Protein AF-A0A930T290-F1 (afdb_monomer)

Nearest PDB structures (foldseek):
  1t7d-assembly1_B  TM=7.859E-01  e=2.573E-10  Escherichia coli
  1t7d-assembly2_A  TM=7.517E-01  e=3.336E-10  Escherichia coli
  1b12-assembly4_D  TM=7.659E-01  e=6.222E-10  Escherichia coli BL21(DE3)
  1kn9-assembly2_B  TM=7.225E-01  e=2.956E-09  Escherichia coli K-12
  1kn9-assembly4_D  TM=7.031E-01  e=3.833E-09  Escherichia coli K-12

Mean predicted aligned error: 10.21 Å

Sequence (344 aa):
MNANESNQLEGKEPWLAVNLSLIFPGIGHFYAGYPFRGLFFITLTIVFLCSIFLWFIDSHSSLIKLISFVVAVIISIIVSSIDAYKLTVKNNTLEFEKLRKEEKDSWLAIFLARINLGFGFIYSGKISIGLTLLVITFIPHAGLSLFFLSPLIVYYLYTVTNNTRKKIYSAIILICISSIVSPLLIIMFSFSLKTFVAEFRYIPASSMEPTLQINDRLVVNKLIYHLDNPQRGDIIVFEATDNLKKEGYKDDFIKRIIGLPNEKVEVENNQVYINDQPLEENYITEKNDYNFGAVTVPSDSYFVLGDNRNNSYDSRYWGFVPKQNIIGKATKIYYPFERSGKIK

Foldseek 3Di:
DDPVVLVVQELQDLLLLLLLLLLPQLRLCVSNVNNVNSVVLRVVLVVLVVVVVVVLLDPVDDPVVVVVSVVVNVVSSVVSSVVSSVSSVVSYDPVSVVVCVVFQHLSVLLVLCVVFVLRSCVSLVNNVVSVVSRVQCPPPPSVLVVLLCSLVSSVVSNVSRDDPDDDPVVSSVVSNVSSVVVVVVVVVVVVCCCQAAKDKDADCDCLQPPLDDHGWIFIFGQCVCVPDPDDAQFWFKFAQDPLSVVVVDGDIDIFGFHADAFWKWWADPLFIDTNNHTDDQPLAPDGAPDTADIDTHHRQWTFTGHSPRNPHDGCSPRNTHGNVRTRGTGFWGPPPPVRTDGRD

Secondary structure (DSSP, 8-state):
--HHHHTTTSS--HHHHHHHHTTSTTHHHHHHT-HHHHHHHHHHHHHHHHHHHHHHH-TT--HHHHHHHHHHHHHHHHHHHHHHHHHHHHHS-HHHHHHHHHS--HHHHHHHHHH-HHHHHHHHT-HHHHHHHHHHTTSTTHHHHHHHTHHHHHHHHHHHS---S---HHHHHHHHHHHHHHHHHHHHHHHHHHHHTEEEEE---GGGTTTS-TT-EEEEESTHHHHS---TT-EEEEPPPHHHHHTT--S-EEEEEEE-TT-EEEEETTEEEETTEEPP-TT-SS---S-EEEEEPPTTEEEEE-SSGGG--SHHHH--EEGGGEEEEEEEEEESGGG-EE--

Solvent-accessible surface area (backbone atoms only — not comparable to full-atom values): 18251 Å² total; per-residue (Å²): 135,59,82,73,59,60,68,70,45,43,76,54,64,31,42,48,17,26,52,39,6,72,72,42,35,18,50,6,19,46,74,46,69,37,53,71,64,10,50,51,39,38,51,54,50,50,52,54,52,52,51,52,54,60,44,70,71,43,91,85,68,52,72,67,57,55,51,52,49,54,51,49,53,53,50,48,35,50,52,39,20,54,50,16,25,54,51,19,54,68,48,33,49,73,67,55,57,50,60,52,68,77,47,71,50,33,41,50,28,42,47,37,26,72,79,39,63,12,49,16,32,38,70,68,65,42,46,70,64,9,53,52,42,46,57,46,57,72,39,85,76,44,46,64,60,52,44,74,46,43,41,61,49,45,54,46,42,45,69,67,26,78,63,95,64,82,86,60,60,70,59,54,51,50,51,33,50,46,51,52,50,52,58,51,51,50,51,53,49,54,49,47,41,52,75,52,40,46,42,82,45,75,34,88,55,57,27,34,23,78,81,41,47,62,68,34,27,33,39,26,35,34,45,59,63,78,78,42,78,90,51,78,65,41,37,31,33,26,48,50,43,74,57,38,41,73,75,69,45,79,62,72,45,75,35,28,30,69,35,54,51,67,33,38,37,31,28,51,96,38,40,46,26,49,72,89,38,78,60,87,65,93,63,45,89,63,70,38,89,55,75,42,78,78,42,72,29,50,83,59,22,29,30,34,38,30,39,21,56,85,64,41,96,34,28,92,80,63,45,65,45,47,56,87,39,51,58,26,37,55,46,29,32,67,32,55,70,93,68,42,41,74,62,127

Radius of gyration: 29.53 Å; Cα contacts (8 Å, |Δi|>4): 561; chains: 1; bounding box: 68×39×83 Å

Structure (mmCIF, N/CA/C/O backbone):
data_AF-A0A930T290-F1
#
_entry.id   AF-A0A930T290-F1
#
loop_
_atom_site.group_PDB
_atom_site.id
_atom_site.type_symbol
_atom_site.label_atom_id
_atom_site.label_alt_id
_atom_site.label_comp_id
_atom_site.label_asym_id
_atom_site.label_entity_id
_atom_site.label_seq_id
_atom_site.pdbx_PDB_ins_code
_atom_site.Cartn_x
_atom_site.Cartn_y
_atom_site.Cartn_z
_atom_site.occupancy
_atom_site.B_iso_or_equiv
_atom_site.auth_seq_id
_atom_site.auth_comp_id
_atom_site.auth_asym_id
_atom_site.auth_atom_id
_atom_site.pdbx_PDB_model_num
ATOM 1 N N . MET A 1 1 ? -38.165 -18.184 24.946 1.00 47.31 1 MET A N 1
ATOM 2 C CA . MET A 1 1 ? -37.127 -17.593 25.813 1.00 47.31 1 MET A CA 1
ATOM 3 C C . MET A 1 1 ? -37.489 -17.939 27.241 1.00 47.31 1 MET A C 1
ATOM 5 O O . MET A 1 1 ? -38.547 -17.526 27.699 1.00 47.31 1 MET A O 1
ATOM 9 N N . ASN A 1 2 ? -36.688 -18.786 27.885 1.00 40.53 2 ASN A N 1
ATOM 10 C CA . ASN A 1 2 ? -36.908 -19.193 29.275 1.00 40.53 2 ASN A CA 1
ATOM 11 C C . ASN A 1 2 ? -36.526 -18.034 30.210 1.00 40.53 2 ASN A C 1
ATOM 13 O O . ASN A 1 2 ? -35.551 -17.338 29.942 1.00 40.53 2 ASN A O 1
ATOM 17 N N . ALA A 1 3 ? -37.232 -17.856 31.331 1.00 45.03 3 ALA A N 1
ATOM 18 C CA . ALA A 1 3 ? -36.986 -16.788 32.316 1.00 45.03 3 ALA A CA 1
ATOM 19 C C . ALA A 1 3 ? -35.549 -16.759 32.904 1.00 45.03 3 ALA A C 1
ATOM 21 O O . ALA A 1 3 ? -35.142 -15.772 33.509 1.00 45.03 3 ALA A O 1
ATOM 22 N N . ASN A 1 4 ? -34.753 -17.814 32.691 1.00 45.38 4 ASN A N 1
ATOM 23 C CA . ASN A 1 4 ? -33.331 -17.859 33.047 1.00 45.38 4 ASN A CA 1
ATOM 24 C C . ASN A 1 4 ? -32.400 -17.166 32.030 1.00 45.38 4 ASN A C 1
ATOM 26 O O . ASN A 1 4 ? -31.298 -16.774 32.404 1.00 45.38 4 ASN A O 1
ATOM 30 N N . GLU A 1 5 ? -32.808 -16.994 30.767 1.00 47.56 5 GLU A N 1
ATOM 31 C CA . GLU A 1 5 ? -32.006 -16.289 29.751 1.00 47.56 5 GLU A CA 1
ATOM 32 C C . GLU A 1 5 ? -32.132 -14.763 29.871 1.00 47.56 5 GLU A C 1
ATOM 34 O O . GLU A 1 5 ? -31.164 -14.051 29.606 1.00 47.56 5 GLU A O 1
ATOM 39 N N . SER A 1 6 ? -33.285 -14.246 30.320 1.00 50.09 6 SER A N 1
ATOM 40 C CA . SER A 1 6 ? -33.493 -12.801 30.508 1.00 50.09 6 SER A CA 1
ATOM 41 C C . SER A 1 6 ? -32.594 -12.228 31.608 1.00 50.09 6 SER A C 1
ATOM 43 O O . SER A 1 6 ? -31.961 -11.199 31.394 1.00 50.09 6 SER A O 1
ATOM 45 N N . ASN A 1 7 ? -32.411 -12.953 32.718 1.00 53.09 7 ASN A N 1
ATOM 46 C CA . ASN A 1 7 ? -31.528 -12.534 33.817 1.00 53.09 7 ASN A CA 1
ATOM 47 C C . ASN A 1 7 ? -30.030 -12.500 33.447 1.00 53.09 7 ASN A C 1
ATOM 49 O O . ASN A 1 7 ? -29.248 -11.849 34.135 1.00 53.09 7 ASN A O 1
ATOM 53 N N . GLN A 1 8 ? -29.591 -13.188 32.383 1.00 59.22 8 GLN A N 1
ATOM 54 C CA . GLN A 1 8 ? -28.182 -13.175 31.946 1.00 59.22 8 GLN A CA 1
ATOM 55 C C . GLN A 1 8 ? -27.827 -11.989 31.034 1.00 59.22 8 GLN A C 1
ATOM 57 O O . GLN A 1 8 ? -26.645 -11.735 30.770 1.00 59.22 8 GLN A O 1
ATOM 62 N N . LEU A 1 9 ? -28.830 -11.280 30.511 1.00 65.06 9 LEU A N 1
ATOM 63 C CA . LEU A 1 9 ? -28.642 -10.169 29.576 1.00 65.06 9 LEU A CA 1
ATOM 64 C C . LEU A 1 9 ? -28.668 -8.792 30.252 1.00 65.06 9 LEU A C 1
ATOM 66 O O . LEU A 1 9 ? -28.204 -7.831 29.639 1.00 65.06 9 LEU A O 1
ATOM 70 N N . GLU A 1 10 ? -29.149 -8.712 31.491 1.00 74.06 10 GLU A N 1
ATOM 71 C CA . GLU A 1 10 ? -29.241 -7.479 32.274 1.00 74.06 10 GLU A CA 1
ATOM 72 C C . GLU A 1 10 ? -27.900 -7.083 32.920 1.00 74.06 10 GLU A C 1
ATOM 74 O O . GLU A 1 10 ? -27.057 -7.922 33.251 1.00 74.06 10 GLU A O 1
ATOM 79 N N . GLY A 1 11 ? -27.698 -5.776 33.116 1.00 82.62 11 GLY A N 1
ATOM 80 C CA . GLY A 1 11 ? -26.554 -5.227 33.850 1.00 82.62 11 GLY A CA 1
ATOM 81 C C . GLY A 1 11 ? -25.230 -5.272 33.085 1.00 82.62 11 GLY A C 1
ATOM 82 O O . GLY A 1 11 ? -24.158 -5.376 33.687 1.00 82.62 11 GLY A O 1
ATOM 83 N N . LYS A 1 12 ? -25.289 -5.228 31.751 1.00 88.06 12 LYS A N 1
ATOM 84 C CA . LYS A 1 12 ? -24.109 -5.213 30.883 1.00 88.06 12 LYS A CA 1
ATOM 85 C C . LYS A 1 12 ? -23.670 -3.784 30.603 1.00 88.06 12 LYS A C 1
ATOM 87 O O . LYS A 1 12 ? -24.465 -2.945 30.199 1.00 88.06 12 LYS A O 1
ATOM 92 N N . GLU A 1 13 ? -22.375 -3.523 30.747 1.00 90.12 13 GLU A N 1
ATOM 93 C CA . GLU A 1 13 ? -21.794 -2.198 30.503 1.00 90.12 13 GLU A CA 1
ATOM 94 C C . GLU A 1 13 ? -21.835 -1.813 29.004 1.00 90.12 13 GLU A C 1
ATOM 96 O O . GLU A 1 13 ? -21.171 -2.468 28.191 1.00 90.12 13 GLU A O 1
ATOM 101 N N . PRO A 1 14 ? -22.561 -0.753 28.595 1.00 92.88 14 PRO A N 1
ATOM 102 C CA . PRO A 1 14 ? -22.699 -0.382 27.182 1.00 92.88 14 PRO A CA 1
ATOM 103 C C . PRO A 1 14 ? -21.389 0.055 26.518 1.00 92.88 14 PRO A C 1
ATOM 105 O O . PRO A 1 14 ? -21.121 -0.286 25.366 1.00 92.88 14 PRO A O 1
ATOM 108 N N . TRP A 1 15 ? -20.532 0.779 27.241 1.00 92.44 15 TRP A N 1
ATOM 109 C CA . TRP A 1 15 ? -19.233 1.208 26.717 1.00 92.44 15 TRP A CA 1
ATOM 110 C C . TRP A 1 15 ? -18.233 0.055 26.593 1.00 92.44 15 TRP A C 1
ATOM 112 O O . TRP A 1 15 ? -17.311 0.130 25.779 1.00 92.44 15 TRP A O 1
ATOM 122 N N . LEU A 1 16 ? -18.430 -1.051 27.318 1.00 90.94 16 LEU A N 1
ATOM 123 C CA . LEU A 1 16 ? -17.673 -2.274 27.064 1.00 90.94 16 LEU A CA 1
ATOM 124 C C . LEU A 1 16 ? -18.065 -2.879 25.706 1.00 90.94 16 LEU A C 1
ATOM 126 O O . LEU A 1 16 ? -17.185 -3.240 24.927 1.00 90.94 16 LEU A O 1
ATOM 130 N N . ALA A 1 17 ? -19.358 -2.900 25.365 1.00 92.19 17 ALA A N 1
ATOM 131 C CA . ALA A 1 17 ? -19.821 -3.349 24.048 1.00 92.19 17 ALA A CA 1
ATOM 132 C C . ALA A 1 17 ? -19.209 -2.514 22.904 1.00 92.19 17 ALA A C 1
ATOM 134 O O . ALA A 1 17 ? -18.797 -3.060 21.877 1.00 92.19 17 ALA A O 1
ATOM 135 N N . VAL A 1 18 ? -19.084 -1.196 23.101 1.00 93.56 18 VAL A N 1
ATOM 136 C CA . VAL A 1 18 ? -18.386 -0.292 22.169 1.00 93.56 18 VAL A CA 1
ATOM 137 C C . VAL A 1 18 ? -16.914 -0.676 22.037 1.00 93.56 18 VAL A C 1
ATOM 139 O O . VAL A 1 18 ? -16.436 -0.901 20.929 1.00 93.56 18 VAL A O 1
ATOM 142 N N . ASN A 1 19 ? -16.194 -0.808 23.155 1.00 90.25 19 ASN A N 1
ATOM 143 C CA . ASN A 1 19 ? -14.773 -1.159 23.132 1.00 90.25 19 ASN A CA 1
ATOM 144 C C . ASN A 1 19 ? -14.506 -2.504 22.446 1.00 90.25 19 ASN A C 1
ATOM 146 O O . ASN A 1 19 ? -13.536 -2.619 21.697 1.00 90.25 19 ASN A O 1
ATOM 150 N N . LEU A 1 20 ? -15.372 -3.495 22.656 1.00 89.81 20 LEU A N 1
ATOM 151 C CA . LEU A 1 20 ? -15.298 -4.782 21.969 1.00 89.81 20 LEU A CA 1
ATOM 152 C C . LEU A 1 20 ? -15.568 -4.644 20.462 1.00 89.81 20 LEU A C 1
ATOM 154 O O . LEU A 1 20 ? -14.857 -5.241 19.661 1.00 89.81 20 LEU A O 1
ATOM 158 N N . SER A 1 21 ? -16.528 -3.807 20.058 1.00 91.44 21 SER A N 1
ATOM 159 C CA . SER A 1 21 ? -16.815 -3.536 18.636 1.00 91.44 21 SER A CA 1
ATOM 160 C C . SER A 1 21 ? -15.677 -2.812 17.912 1.00 91.44 21 SER A C 1
ATOM 162 O O . SER A 1 21 ? -15.510 -2.980 16.709 1.00 91.44 21 SER A O 1
ATOM 164 N N . LEU A 1 22 ? -14.864 -2.041 18.639 1.00 87.81 22 LEU A N 1
ATOM 165 C CA . LEU A 1 22 ? -13.644 -1.433 18.106 1.00 87.81 22 LEU A CA 1
ATOM 166 C C . LEU A 1 22 ? -12.493 -2.438 17.916 1.00 87.81 22 LEU A C 1
ATOM 168 O O . LEU A 1 22 ? -11.508 -2.095 17.271 1.00 87.81 22 LEU A O 1
ATOM 172 N N . ILE A 1 23 ? -12.547 -3.631 18.525 1.00 85.44 23 ILE A N 1
ATOM 173 C CA . ILE A 1 23 ? -11.586 -4.711 18.225 1.00 85.44 23 ILE A CA 1
ATOM 174 C C . ILE A 1 23 ? -11.920 -5.289 16.853 1.00 85.44 23 ILE A C 1
ATOM 176 O O . ILE A 1 23 ? -11.059 -5.396 15.985 1.00 85.44 23 ILE A O 1
ATOM 180 N N . PHE A 1 24 ? -13.191 -5.640 16.667 1.00 86.06 24 PHE A N 1
ATOM 181 C CA . PHE A 1 24 ? -13.738 -6.054 15.387 1.00 86.06 24 PHE A CA 1
ATOM 182 C C . PHE A 1 24 ? -15.254 -5.794 15.381 1.00 86.06 24 PHE A C 1
ATOM 184 O O . PHE A 1 24 ? -15.929 -6.165 16.356 1.00 86.06 24 PHE A O 1
ATOM 191 N N . PRO A 1 25 ? -15.815 -5.183 14.319 1.00 91.75 25 PRO A N 1
ATOM 192 C CA . PRO A 1 25 ? -17.252 -4.947 14.218 1.00 91.75 25 PRO A CA 1
ATOM 193 C C . PRO A 1 25 ? -18.059 -6.227 14.445 1.00 91.75 25 PRO A C 1
ATOM 195 O O . PRO A 1 25 ? -17.768 -7.269 13.864 1.00 91.75 25 PRO A O 1
ATOM 198 N N . GLY A 1 26 ? -19.074 -6.149 15.306 1.00 91.62 26 GLY A N 1
ATOM 199 C CA . GLY A 1 26 ? -19.931 -7.276 15.675 1.00 91.62 26 GLY A CA 1
ATOM 200 C C . GLY A 1 26 ? -19.593 -7.979 16.997 1.00 91.62 26 GLY A C 1
ATOM 201 O O . GLY A 1 26 ? -20.497 -8.563 17.594 1.00 91.62 26 GLY A O 1
ATOM 202 N N . ILE A 1 27 ? -18.366 -7.889 17.536 1.00 92.75 27 ILE A N 1
ATOM 203 C CA . ILE A 1 27 ? -18.029 -8.535 18.830 1.00 92.75 27 ILE A CA 1
ATOM 204 C C . ILE A 1 27 ? -18.862 -7.944 19.980 1.00 92.75 27 ILE A C 1
ATOM 206 O O . ILE A 1 27 ? -19.359 -8.680 20.836 1.00 92.75 27 ILE A O 1
ATOM 210 N N . GLY A 1 28 ? -19.076 -6.624 19.992 1.00 92.75 28 GLY A N 1
ATOM 211 C CA . GLY A 1 28 ? -19.918 -5.979 21.002 1.00 92.75 28 GLY A CA 1
ATOM 212 C C . GLY A 1 28 ? -21.361 -6.482 21.007 1.00 92.75 28 GLY A C 1
ATOM 213 O O . GLY A 1 28 ? -21.980 -6.541 22.066 1.00 92.75 28 GLY A O 1
ATOM 214 N N . HIS A 1 29 ? -21.887 -6.913 19.858 1.00 95.62 29 HIS A N 1
ATOM 215 C CA . HIS A 1 29 ? -23.224 -7.498 19.757 1.00 95.62 29 HIS A CA 1
ATOM 216 C C . HIS A 1 29 ? -23.304 -8.886 20.378 1.00 95.62 29 HIS A C 1
ATOM 218 O O . HIS A 1 29 ? -24.295 -9.182 21.040 1.00 95.62 29 HIS A O 1
ATOM 224 N N . PHE A 1 30 ? -22.270 -9.719 20.226 1.00 92.75 30 PHE A N 1
ATOM 225 C CA . PHE A 1 30 ? -22.192 -10.993 20.950 1.00 92.75 30 PHE A CA 1
ATOM 226 C C . PHE A 1 30 ? -22.212 -10.757 22.457 1.00 92.75 30 PHE A C 1
ATOM 228 O O . PHE A 1 30 ? -22.997 -11.383 23.167 1.00 92.75 30 PHE A O 1
ATOM 235 N N . TYR A 1 31 ? -21.424 -9.789 22.932 1.00 91.50 31 TYR A N 1
ATOM 236 C CA . TYR A 1 31 ? -21.461 -9.378 24.331 1.00 91.50 31 TYR A CA 1
ATOM 237 C C . TYR A 1 31 ? -22.856 -8.888 24.746 1.00 91.50 31 TYR A C 1
ATOM 239 O O . TYR A 1 31 ? -23.362 -9.321 25.778 1.00 91.50 31 TYR A O 1
ATOM 247 N N . ALA A 1 32 ? -23.525 -8.077 23.925 1.00 91.75 32 ALA A N 1
ATOM 248 C CA . ALA A 1 32 ? -24.882 -7.590 24.181 1.00 91.75 32 ALA A CA 1
ATOM 249 C C . ALA A 1 32 ? -25.969 -8.688 24.122 1.00 91.75 32 ALA A C 1
ATOM 251 O O . ALA A 1 32 ? -27.098 -8.438 24.533 1.00 91.75 32 ALA A O 1
ATOM 252 N N . GLY A 1 33 ? -25.651 -9.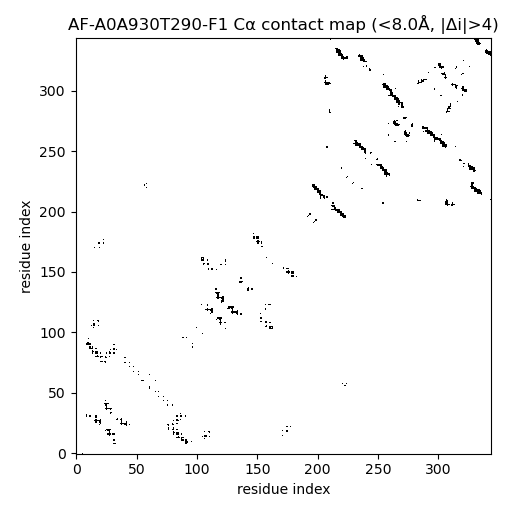901 23.650 1.00 91.75 33 GLY A N 1
ATOM 253 C CA . GLY A 1 33 ? -26.607 -11.006 23.500 1.00 91.75 33 GLY A CA 1
ATOM 254 C C . GLY A 1 33 ? -27.356 -11.036 22.164 1.00 91.75 33 GLY A C 1
ATOM 255 O O . GLY A 1 33 ? -28.403 -11.666 22.064 1.00 91.75 33 GLY A O 1
ATOM 256 N N . TYR A 1 34 ? -26.832 -10.374 21.131 1.00 94.62 34 TYR A N 1
ATOM 257 C CA . TYR A 1 34 ? -27.423 -10.286 19.792 1.00 94.62 34 TYR A CA 1
ATOM 258 C C . TYR A 1 34 ? -26.511 -10.931 18.724 1.00 94.62 34 TYR A C 1
ATOM 260 O O . TYR A 1 34 ? -25.953 -10.226 17.877 1.00 94.62 34 TYR A O 1
ATOM 268 N N . PRO A 1 35 ? -26.354 -12.270 18.711 1.00 93.62 35 PRO A N 1
ATOM 269 C CA . PRO A 1 35 ? -25.381 -12.958 17.855 1.00 93.62 35 PRO A CA 1
ATOM 270 C C . PRO A 1 35 ? -25.637 -12.764 16.354 1.00 93.62 35 PRO A C 1
ATOM 272 O O . PRO A 1 35 ? -24.692 -12.558 15.602 1.00 93.62 35 PRO A O 1
ATOM 275 N N . PHE A 1 36 ? -26.898 -12.742 15.904 1.00 95.00 36 PHE A N 1
ATOM 276 C CA . PHE A 1 36 ? -27.223 -12.521 14.486 1.00 95.00 36 PHE A CA 1
ATOM 277 C C . PHE A 1 36 ? -26.831 -11.121 13.995 1.00 95.00 36 PHE A C 1
ATOM 279 O O . PHE A 1 36 ? -26.329 -10.973 12.883 1.00 95.00 36 PHE A O 1
ATOM 286 N N . ARG A 1 37 ? -27.005 -10.092 14.836 1.00 94.38 37 ARG A N 1
ATOM 287 C CA . ARG A 1 37 ? -26.522 -8.733 14.537 1.00 94.38 37 ARG A CA 1
ATOM 288 C C . ARG A 1 37 ? -24.995 -8.695 14.508 1.00 94.38 37 ARG A C 1
ATOM 290 O O . ARG A 1 37 ? -24.427 -8.071 13.619 1.00 94.38 37 ARG A O 1
ATOM 297 N N . GLY A 1 38 ? -24.344 -9.409 15.428 1.00 93.75 38 GLY A N 1
ATOM 298 C CA . GLY A 1 38 ? -22.889 -9.557 15.440 1.00 93.75 38 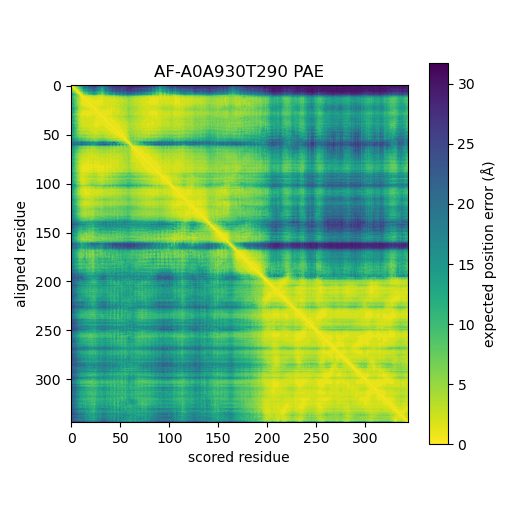GLY A CA 1
ATOM 299 C C . GLY A 1 38 ? -22.353 -10.202 14.164 1.00 93.75 38 GLY A C 1
ATOM 300 O O . GLY A 1 38 ? -21.490 -9.630 13.505 1.00 93.75 38 GLY A O 1
ATOM 301 N N . LEU A 1 39 ? -22.914 -11.346 13.765 1.00 94.50 39 LEU A N 1
ATOM 302 C CA . LEU A 1 39 ? -22.553 -12.053 12.531 1.00 94.50 39 LEU A CA 1
ATOM 303 C C . LEU A 1 39 ? -22.741 -11.189 11.283 1.00 94.50 39 LEU A C 1
ATOM 305 O O . LEU A 1 39 ? -21.898 -11.232 10.389 1.00 94.50 39 LEU A O 1
ATOM 309 N N . PHE A 1 40 ? -23.805 -10.382 11.230 1.00 95.69 40 PHE A N 1
ATOM 310 C CA . PHE A 1 40 ? -24.027 -9.442 10.134 1.00 95.69 40 PHE A CA 1
ATOM 311 C C . PHE A 1 40 ? -22.859 -8.453 9.987 1.00 95.69 40 PHE A C 1
ATOM 313 O O . PHE A 1 40 ? -22.283 -8.352 8.905 1.00 95.69 40 PHE A O 1
ATOM 320 N N . PHE A 1 41 ? -22.456 -7.775 11.068 1.00 93.88 41 PHE A N 1
ATOM 321 C CA . PHE A 1 41 ? -21.341 -6.820 11.024 1.00 93.88 41 PHE A CA 1
ATOM 322 C C . PHE A 1 41 ? -19.987 -7.489 10.763 1.00 93.88 41 PHE A C 1
ATOM 324 O O . PHE A 1 41 ? -19.166 -6.926 10.033 1.00 93.88 41 PHE A O 1
ATOM 331 N N . ILE A 1 42 ? -19.767 -8.697 11.293 1.00 91.06 42 ILE A N 1
ATOM 332 C CA . ILE A 1 42 ? -18.556 -9.477 11.006 1.00 91.06 42 ILE A CA 1
ATOM 333 C C . ILE A 1 42 ? -18.479 -9.799 9.514 1.00 91.06 42 ILE A C 1
ATOM 335 O O . ILE A 1 42 ? -17.477 -9.501 8.868 1.00 91.06 42 ILE A O 1
ATOM 339 N N . THR A 1 43 ? -19.555 -10.358 8.957 1.00 91.06 43 THR A N 1
ATOM 340 C CA . THR A 1 43 ? -19.621 -10.757 7.545 1.00 91.06 43 THR A CA 1
ATOM 341 C C . THR A 1 43 ? -19.444 -9.549 6.636 1.00 91.06 43 THR A C 1
ATOM 343 O O . THR A 1 43 ? -18.628 -9.586 5.719 1.00 91.06 43 THR A O 1
ATOM 346 N N . LEU A 1 44 ? -20.140 -8.447 6.929 1.00 90.50 44 LEU A N 1
ATOM 347 C CA . LEU A 1 44 ? -20.015 -7.196 6.187 1.00 90.50 44 LEU A CA 1
ATOM 348 C C . LEU A 1 44 ? -18.565 -6.691 6.170 1.00 90.50 44 LEU A C 1
ATOM 350 O O . LEU A 1 44 ? -18.050 -6.304 5.122 1.00 90.50 44 LEU A O 1
ATOM 354 N N . THR A 1 45 ? -17.887 -6.736 7.318 1.00 87.00 45 THR A N 1
ATOM 355 C CA . THR A 1 45 ? -16.488 -6.303 7.436 1.00 87.00 45 THR A CA 1
ATOM 356 C C . THR A 1 45 ? -15.546 -7.213 6.649 1.00 87.00 45 THR A C 1
ATOM 358 O O . THR A 1 45 ? -14.686 -6.712 5.930 1.00 87.00 45 THR A O 1
ATOM 361 N N . ILE A 1 46 ? -15.729 -8.536 6.716 1.00 85.62 46 ILE A N 1
ATOM 362 C CA . ILE A 1 46 ? -14.935 -9.498 5.935 1.00 85.62 46 ILE A CA 1
ATOM 363 C C . ILE A 1 46 ? -15.124 -9.263 4.434 1.00 85.62 46 ILE A C 1
ATOM 365 O O . ILE A 1 46 ? -14.139 -9.198 3.707 1.00 85.62 46 ILE A O 1
ATOM 369 N N . VAL A 1 47 ? -16.361 -9.060 3.969 1.00 86.69 47 VAL A N 1
ATOM 370 C CA . VAL A 1 47 ? -16.647 -8.767 2.556 1.00 86.69 47 VAL A CA 1
ATOM 371 C C . VAL A 1 47 ? -15.929 -7.495 2.100 1.00 86.69 47 VAL A C 1
ATOM 373 O O . VAL A 1 47 ? -15.307 -7.504 1.036 1.00 86.69 47 VAL A O 1
ATOM 376 N N . PHE A 1 48 ? -15.936 -6.423 2.901 1.00 82.56 48 PHE A N 1
ATOM 377 C CA . PHE A 1 48 ? -15.171 -5.211 2.589 1.00 82.56 48 PHE A CA 1
ATOM 378 C C . PHE A 1 48 ? -13.662 -5.473 2.520 1.00 82.56 48 PHE A C 1
ATOM 380 O O . PHE A 1 48 ? -13.020 -5.042 1.565 1.00 82.56 48 PHE A O 1
ATOM 387 N N . LEU A 1 49 ? -13.097 -6.202 3.487 1.00 78.75 49 LEU A N 1
ATOM 388 C CA . LEU A 1 49 ? -11.666 -6.524 3.510 1.00 78.75 49 LEU A CA 1
ATOM 389 C C . LEU A 1 49 ? -11.250 -7.392 2.314 1.00 78.75 49 LEU A C 1
ATOM 391 O O . LEU A 1 49 ? -10.259 -7.085 1.653 1.00 78.75 49 LEU A O 1
ATOM 395 N N . CYS A 1 50 ? -12.024 -8.427 1.983 1.00 78.25 50 CYS A N 1
ATOM 396 C CA . CYS A 1 50 ? -11.792 -9.259 0.802 1.00 78.25 50 CYS A CA 1
ATOM 397 C C . CYS A 1 50 ? -11.909 -8.449 -0.494 1.00 78.25 50 CYS A C 1
ATOM 399 O O . CYS A 1 50 ? -11.095 -8.625 -1.395 1.00 78.25 50 CYS A O 1
ATOM 401 N N . SER A 1 51 ? -12.869 -7.524 -0.575 1.00 75.44 51 SER A N 1
ATOM 402 C CA . SER A 1 51 ? -13.022 -6.636 -1.735 1.00 75.44 51 SER A CA 1
ATOM 403 C C . SER A 1 51 ? -11.807 -5.721 -1.913 1.00 75.44 51 SER A C 1
ATOM 405 O O . SER A 1 51 ? -11.340 -5.544 -3.033 1.00 75.44 51 SER A O 1
ATOM 407 N N . ILE A 1 52 ? -11.252 -5.186 -0.817 1.00 72.88 52 ILE A N 1
ATOM 408 C CA . ILE A 1 52 ? -10.008 -4.398 -0.839 1.00 72.88 52 ILE A CA 1
ATOM 409 C C . ILE A 1 52 ? -8.832 -5.260 -1.306 1.00 72.88 52 ILE A C 1
ATOM 411 O O . ILE A 1 52 ? -8.041 -4.810 -2.131 1.00 72.88 52 ILE A O 1
ATOM 415 N N . PHE A 1 53 ? -8.716 -6.490 -0.800 1.00 66.19 53 PHE A N 1
ATOM 416 C CA . PHE A 1 53 ? -7.640 -7.404 -1.182 1.00 66.19 53 PHE A CA 1
ATOM 417 C C . PHE A 1 53 ? -7.693 -7.759 -2.674 1.00 66.19 53 PHE A C 1
ATOM 419 O O . PHE A 1 53 ? -6.695 -7.606 -3.371 1.00 66.19 53 PHE A O 1
ATOM 426 N N . LEU A 1 54 ? -8.866 -8.149 -3.184 1.00 66.69 54 LEU A N 1
ATOM 427 C CA . LEU A 1 54 ? -9.068 -8.422 -4.610 1.00 66.69 54 LEU A CA 1
ATOM 428 C C . LEU A 1 54 ? -8.816 -7.178 -5.472 1.00 66.69 54 LEU A C 1
ATOM 430 O O . LEU A 1 54 ? -8.277 -7.282 -6.567 1.00 66.69 54 LEU A O 1
ATOM 434 N N . TRP A 1 55 ? -9.153 -5.990 -4.971 1.00 65.19 55 TRP A N 1
ATOM 435 C CA . TRP A 1 55 ? -8.901 -4.731 -5.669 1.00 65.19 55 TRP A CA 1
ATOM 436 C C . TRP A 1 55 ? -7.419 -4.346 -5.722 1.00 65.19 55 TRP A C 1
ATOM 438 O O . TRP A 1 55 ? -6.984 -3.748 -6.700 1.00 65.19 55 TRP A O 1
ATOM 448 N N . PHE A 1 56 ? -6.628 -4.707 -4.710 1.00 58.94 56 PHE A N 1
ATOM 449 C CA . PHE A 1 56 ? -5.173 -4.524 -4.740 1.00 58.94 56 PHE A CA 1
ATOM 450 C C . PHE A 1 56 ? -4.491 -5.362 -5.829 1.00 58.94 56 PHE A C 1
ATOM 452 O O . PHE A 1 56 ? -3.417 -4.987 -6.294 1.00 58.94 56 PHE A O 1
ATOM 459 N N . ILE A 1 57 ? -5.112 -6.472 -6.237 1.00 57.56 57 ILE A N 1
ATOM 460 C CA . ILE A 1 57 ? -4.640 -7.309 -7.347 1.00 57.56 57 ILE A CA 1
ATOM 461 C C . ILE A 1 57 ? -4.904 -6.616 -8.700 1.00 57.56 57 ILE A C 1
ATOM 463 O O . ILE A 1 57 ? -4.140 -6.803 -9.644 1.00 57.56 57 ILE A O 1
ATOM 467 N N . ASP A 1 58 ? -5.931 -5.764 -8.797 1.00 56.12 58 ASP A N 1
ATOM 468 C CA . ASP A 1 58 ? -6.236 -5.000 -10.010 1.00 56.12 58 ASP A CA 1
ATOM 469 C C . ASP A 1 58 ? -5.305 -3.776 -10.169 1.00 56.12 58 ASP A C 1
ATOM 471 O O . ASP A 1 58 ? -5.334 -2.805 -9.400 1.00 56.12 58 ASP A O 1
ATOM 475 N N . SER A 1 59 ? -4.489 -3.800 -11.228 1.00 51.53 59 SER A N 1
ATOM 476 C CA . SER A 1 59 ? -3.497 -2.768 -11.570 1.00 51.53 59 SER A CA 1
ATOM 477 C C . SER A 1 59 ? -4.098 -1.408 -11.968 1.00 51.53 59 SER A C 1
ATOM 479 O O . SER A 1 59 ? -3.369 -0.423 -12.114 1.00 51.53 59 SER A O 1
ATOM 481 N N . HIS A 1 60 ? -5.421 -1.311 -12.138 1.00 54.97 60 HIS A N 1
ATOM 482 C CA . HIS A 1 60 ? -6.126 -0.076 -12.508 1.00 54.97 60 HIS A CA 1
ATOM 483 C C . HIS A 1 60 ? -6.656 0.746 -11.319 1.00 54.97 60 HIS A C 1
ATOM 485 O O . HIS A 1 60 ? -7.411 1.713 -11.491 1.00 54.97 60 HIS A O 1
ATOM 491 N N . SER A 1 61 ? -6.251 0.395 -10.105 1.00 58.38 61 SER A N 1
ATOM 492 C CA . SER A 1 61 ? -6.683 0.999 -8.849 1.00 58.38 61 SER A CA 1
ATOM 493 C C . SER A 1 61 ? -6.247 2.473 -8.674 1.00 58.38 61 SER A C 1
ATOM 495 O O . SER A 1 61 ? -5.075 2.836 -8.723 1.00 58.38 61 SER A O 1
ATOM 497 N N . SER A 1 62 ? -7.212 3.376 -8.440 1.00 59.16 62 SER A N 1
ATOM 498 C CA . SER A 1 62 ? -6.968 4.798 -8.130 1.00 59.16 62 SER A CA 1
ATOM 499 C C . SER A 1 62 ? -6.965 5.068 -6.619 1.00 59.16 62 SER A C 1
ATOM 501 O O . SER A 1 62 ? -7.875 4.607 -5.930 1.00 59.16 62 SER A O 1
ATOM 503 N N . LEU A 1 63 ? -6.061 5.926 -6.130 1.00 58.72 63 LEU A N 1
ATOM 504 C CA . LEU A 1 63 ? -5.981 6.380 -4.726 1.00 58.72 63 LEU A CA 1
ATOM 505 C C . LEU A 1 63 ? -7.331 6.822 -4.121 1.00 58.72 63 LEU A C 1
ATOM 507 O O . LEU A 1 63 ? -7.610 6.522 -2.965 1.00 58.72 63 LEU A O 1
ATOM 511 N N . ILE A 1 64 ? -8.193 7.481 -4.905 1.00 64.38 64 ILE A N 1
ATOM 512 C CA . ILE A 1 64 ? -9.521 7.945 -4.460 1.00 64.38 64 ILE A CA 1
ATOM 513 C C . ILE A 1 64 ? -10.385 6.776 -3.963 1.00 64.38 64 ILE A C 1
ATOM 515 O O . ILE A 1 64 ? -10.997 6.873 -2.906 1.00 64.38 64 ILE A O 1
ATOM 519 N N . LYS A 1 65 ? -10.383 5.643 -4.677 1.00 66.38 65 LYS A N 1
ATOM 520 C CA . LYS A 1 65 ? -11.157 4.451 -4.300 1.00 66.38 65 LYS A CA 1
ATOM 521 C C . LYS A 1 65 ? -10.630 3.826 -3.006 1.00 66.38 65 LYS A C 1
ATOM 523 O O . LYS A 1 65 ? -11.435 3.479 -2.151 1.00 66.38 65 LYS A O 1
ATOM 528 N N . LEU A 1 66 ? -9.305 3.751 -2.825 1.00 68.44 66 LEU A N 1
ATOM 529 C CA . LEU A 1 66 ? -8.697 3.281 -1.571 1.00 68.44 66 LEU A CA 1
ATOM 530 C C . LEU A 1 66 ? -9.163 4.131 -0.383 1.00 68.44 66 LEU A C 1
ATOM 532 O O . LEU A 1 66 ? -9.580 3.586 0.636 1.00 68.44 66 LEU A O 1
ATOM 536 N N . ILE A 1 67 ? -9.144 5.459 -0.535 1.00 70.06 67 ILE A N 1
ATOM 537 C CA . ILE A 1 67 ? -9.632 6.383 0.495 1.00 70.06 67 ILE A CA 1
ATOM 538 C C . ILE A 1 67 ? -11.117 6.126 0.779 1.00 70.06 67 ILE A C 1
ATOM 540 O O . ILE A 1 67 ? -11.490 5.985 1.941 1.00 70.06 67 ILE A O 1
ATOM 544 N N . SER A 1 68 ? -11.961 5.991 -0.251 1.00 75.12 68 SER A N 1
ATOM 545 C CA . SER A 1 68 ? -13.385 5.672 -0.075 1.00 75.12 68 SER A CA 1
ATOM 546 C C . SER A 1 68 ? -13.610 4.356 0.680 1.00 75.12 68 SER A C 1
ATOM 548 O O . SER A 1 68 ? -14.491 4.297 1.534 1.00 75.12 68 SER A O 1
ATOM 550 N N . PHE A 1 69 ? -12.802 3.321 0.427 1.00 76.81 69 PHE A N 1
ATOM 551 C CA . PHE A 1 69 ? -12.877 2.047 1.151 1.00 76.81 69 PHE A CA 1
ATOM 552 C C . PHE A 1 69 ? -12.469 2.179 2.616 1.00 76.81 69 PHE A C 1
ATOM 554 O O . PHE A 1 69 ? -13.178 1.685 3.491 1.00 76.81 69 PHE A O 1
ATOM 561 N N . VAL A 1 70 ? -11.363 2.870 2.901 1.00 77.94 70 VAL A N 1
ATOM 562 C CA . VAL A 1 70 ? -10.932 3.135 4.282 1.00 77.94 70 VAL A CA 1
ATOM 563 C C . VAL A 1 70 ? -12.023 3.892 5.038 1.00 77.94 70 VAL A C 1
ATOM 565 O O . VAL A 1 70 ? -12.384 3.511 6.151 1.00 77.94 70 VAL A O 1
ATOM 568 N N . VAL A 1 71 ? -12.614 4.910 4.408 1.00 83.94 71 VAL A N 1
ATOM 569 C CA . VAL A 1 71 ? -13.748 5.656 4.968 1.00 83.94 71 VAL A CA 1
ATOM 570 C C . VAL A 1 71 ? -14.947 4.734 5.216 1.00 83.94 71 VAL A C 1
ATOM 572 O O . VAL A 1 71 ? -15.529 4.790 6.296 1.00 83.94 71 VAL A O 1
ATOM 575 N N . ALA A 1 72 ? -15.289 3.841 4.284 1.00 83.50 72 ALA A N 1
ATOM 576 C CA . ALA A 1 72 ? -16.388 2.888 4.457 1.00 83.50 72 ALA A CA 1
ATOM 577 C C . ALA A 1 72 ? -16.157 1.916 5.630 1.00 83.50 72 ALA A C 1
ATOM 579 O O . ALA A 1 72 ? -17.077 1.666 6.409 1.00 83.50 72 ALA A O 1
ATOM 580 N N . VAL A 1 73 ? -14.929 1.414 5.808 1.00 83.69 73 VAL A N 1
ATOM 581 C CA . VAL A 1 73 ? -14.563 0.559 6.951 1.00 83.69 73 VAL A CA 1
ATOM 582 C C . VAL A 1 73 ? -14.682 1.330 8.268 1.00 83.69 73 VAL A C 1
ATOM 584 O O . VAL A 1 73 ? -15.270 0.819 9.221 1.00 83.69 73 VAL A O 1
ATOM 587 N N . ILE A 1 74 ? -14.201 2.577 8.318 1.00 85.69 74 ILE A N 1
ATOM 588 C CA . ILE A 1 74 ? -14.338 3.444 9.500 1.00 85.69 74 ILE A CA 1
ATOM 589 C C . ILE A 1 74 ? -15.818 3.681 9.829 1.00 85.69 74 ILE A C 1
ATOM 591 O O . ILE A 1 74 ? -16.223 3.528 10.981 1.00 85.69 74 ILE A O 1
ATOM 595 N N . ILE A 1 75 ? -16.643 3.993 8.824 1.00 88.56 75 ILE A N 1
ATOM 596 C CA . ILE A 1 75 ? -18.091 4.161 8.996 1.00 88.56 75 ILE A CA 1
ATOM 597 C C . ILE A 1 75 ? -18.717 2.869 9.536 1.00 88.56 75 ILE A C 1
ATOM 599 O O . ILE A 1 75 ? -19.493 2.932 10.488 1.00 88.56 75 ILE A O 1
ATOM 603 N N . SER A 1 76 ? -18.352 1.703 8.995 1.00 87.31 76 SER A N 1
ATOM 604 C CA . SER A 1 76 ? -18.838 0.400 9.471 1.00 87.31 76 SER A CA 1
ATOM 605 C C . SER A 1 76 ? -18.511 0.169 10.952 1.00 87.31 76 SER A C 1
ATOM 607 O O . SER A 1 76 ? -19.392 -0.203 11.731 1.00 87.31 76 SER A O 1
ATOM 609 N N . ILE A 1 77 ? -17.278 0.473 11.377 1.00 88.56 77 ILE A N 1
ATOM 610 C CA . ILE A 1 77 ? -16.851 0.372 12.783 1.00 88.56 77 ILE A CA 1
ATOM 611 C C . ILE A 1 77 ? -17.682 1.301 13.678 1.00 88.56 77 ILE A C 1
ATOM 613 O O . ILE A 1 77 ? -18.167 0.872 14.730 1.00 88.56 77 ILE A O 1
ATOM 617 N N . ILE A 1 78 ? -17.884 2.557 13.264 1.00 90.69 78 ILE A N 1
ATOM 618 C CA . ILE A 1 78 ? -18.672 3.544 14.020 1.00 90.69 78 ILE A CA 1
ATOM 619 C C . ILE A 1 78 ? -20.128 3.083 14.146 1.00 90.69 78 ILE A C 1
ATOM 621 O O . ILE A 1 78 ? -20.668 3.045 15.253 1.00 90.69 78 ILE A O 1
ATOM 625 N N . VAL A 1 79 ? -20.755 2.685 13.036 1.00 95.06 79 VAL A N 1
ATOM 626 C CA . VAL A 1 79 ? -22.150 2.224 13.007 1.00 95.06 79 VAL A CA 1
ATOM 627 C C . VAL A 1 79 ? -22.328 0.976 13.871 1.00 95.06 79 VAL A C 1
ATOM 629 O O . VAL A 1 79 ? -23.226 0.951 14.713 1.00 95.06 79 VAL A O 1
ATOM 632 N N . SER A 1 80 ? -21.444 -0.019 13.736 1.00 94.81 80 SER A N 1
ATOM 633 C CA . SER A 1 80 ? -21.451 -1.223 14.577 1.00 94.81 80 SER A CA 1
ATOM 634 C C . SER A 1 80 ? -21.337 -0.873 16.060 1.00 94.81 80 SER A C 1
ATOM 636 O O . SER A 1 80 ? -22.040 -1.453 16.884 1.00 94.81 80 SER A O 1
ATOM 638 N N . SER A 1 81 ? -20.461 0.068 16.412 1.00 94.31 81 SER A N 1
ATOM 639 C CA . SER A 1 81 ? -20.229 0.463 17.804 1.00 94.31 81 SER A CA 1
ATOM 640 C C . SER A 1 81 ? -21.450 1.156 18.414 1.00 94.31 81 SER A C 1
ATOM 642 O O . SER A 1 81 ? -21.847 0.839 19.536 1.00 94.31 81 SER A O 1
ATOM 644 N N . ILE A 1 82 ? -22.086 2.063 17.664 1.00 96.38 82 ILE A N 1
ATOM 645 C CA . ILE A 1 82 ? -23.314 2.750 18.090 1.00 96.38 82 ILE A CA 1
ATOM 646 C C . ILE A 1 82 ? -24.468 1.753 18.249 1.00 96.38 82 ILE A C 1
ATOM 648 O O . ILE A 1 82 ? -25.222 1.839 19.220 1.00 96.38 82 ILE A O 1
ATOM 652 N N . ASP A 1 83 ? -24.618 0.811 17.317 1.00 97.38 83 ASP A N 1
ATOM 653 C CA . ASP A 1 83 ? -25.669 -0.210 17.378 1.00 97.38 83 ASP A CA 1
ATOM 654 C C . ASP A 1 83 ? -25.479 -1.133 18.595 1.00 97.38 83 ASP A C 1
ATOM 656 O O . ASP A 1 83 ? -26.413 -1.320 19.375 1.00 97.38 83 ASP A O 1
ATOM 660 N N . ALA A 1 84 ? -24.252 -1.614 18.839 1.00 95.94 84 ALA A N 1
ATOM 661 C CA . ALA A 1 84 ? -23.922 -2.423 20.015 1.00 95.94 84 ALA A CA 1
ATOM 662 C C . ALA A 1 84 ? -24.201 -1.684 21.337 1.00 95.94 84 ALA A C 1
ATOM 664 O O . ALA A 1 84 ? -24.763 -2.270 22.267 1.00 95.94 84 ALA A O 1
ATOM 665 N N . TYR A 1 85 ? -23.868 -0.389 21.417 1.00 96.25 85 TYR A N 1
ATOM 666 C CA . TYR A 1 85 ? -24.193 0.449 22.575 1.00 96.25 85 TYR A CA 1
ATOM 667 C C . TYR A 1 85 ? -25.704 0.503 22.821 1.00 96.25 85 TYR A C 1
ATOM 669 O O . TYR A 1 85 ? -26.166 0.203 23.922 1.00 96.25 85 TYR A O 1
ATOM 677 N N . LYS A 1 86 ? -26.487 0.851 21.789 1.00 96.62 86 LYS A N 1
ATOM 678 C CA . LYS A 1 86 ? -27.949 0.993 21.888 1.00 96.62 86 LYS A CA 1
ATOM 679 C C . LYS A 1 86 ? -28.622 -0.310 22.310 1.00 96.62 86 LYS A C 1
ATOM 681 O O . LYS A 1 86 ? -29.503 -0.287 23.164 1.00 96.62 86 LYS A O 1
ATOM 686 N N . LEU A 1 87 ? -28.199 -1.434 21.734 1.00 94.75 87 LEU A N 1
ATOM 687 C CA . LEU A 1 87 ? -28.724 -2.756 22.073 1.00 94.75 87 LEU A CA 1
ATOM 688 C C . LEU A 1 87 ? -28.394 -3.161 23.512 1.00 94.75 87 LEU A C 1
ATOM 690 O O . LEU A 1 87 ? -29.244 -3.735 24.187 1.00 94.75 87 LEU A O 1
ATOM 694 N N . THR A 1 88 ? -27.199 -2.817 23.997 1.00 93.12 88 THR A N 1
ATOM 695 C CA . THR A 1 88 ? -26.816 -3.082 25.390 1.00 93.12 88 THR A CA 1
ATOM 696 C C . THR A 1 88 ? -27.652 -2.248 26.361 1.00 93.12 88 THR A C 1
ATOM 698 O O . THR A 1 88 ? -28.231 -2.808 27.284 1.00 93.12 88 THR A O 1
ATOM 701 N N . VAL A 1 89 ? -27.808 -0.939 26.112 1.00 93.44 89 VAL A N 1
ATOM 702 C CA . VAL A 1 89 ? -28.670 -0.061 26.934 1.00 93.44 89 VAL A CA 1
ATOM 703 C C . VAL A 1 89 ? -30.113 -0.564 26.959 1.00 93.44 89 VAL A C 1
ATOM 705 O O . VAL A 1 89 ? -30.749 -0.545 28.005 1.00 93.44 89 VAL A O 1
ATOM 708 N N . LYS A 1 90 ? -30.634 -1.039 25.821 1.00 92.62 90 LYS A N 1
ATOM 709 C CA . LYS A 1 90 ? -32.007 -1.552 25.716 1.00 92.62 90 LYS A CA 1
ATOM 710 C C . LYS A 1 90 ? -32.260 -2.771 26.614 1.00 92.62 90 LYS A C 1
ATOM 712 O O . LYS A 1 90 ? -33.385 -2.945 27.070 1.00 92.62 90 LYS A O 1
ATOM 717 N N . ASN A 1 91 ? -31.245 -3.603 26.843 1.00 89.94 91 ASN A N 1
ATOM 718 C CA . ASN A 1 91 ? -31.353 -4.796 27.685 1.00 89.94 91 ASN A CA 1
ATOM 719 C C . ASN A 1 91 ? -31.195 -4.494 29.182 1.00 89.94 91 ASN A C 1
ATOM 721 O O . ASN A 1 91 ? -31.448 -5.370 30.002 1.00 89.94 91 ASN A O 1
ATOM 725 N N . ASN A 1 92 ? -30.752 -3.290 29.549 1.00 90.44 92 ASN A N 1
ATOM 726 C CA . ASN A 1 92 ? -30.501 -2.940 30.938 1.00 90.44 92 ASN A CA 1
ATOM 727 C C . ASN A 1 92 ? -31.762 -2.428 31.638 1.00 90.44 92 ASN A C 1
ATOM 729 O O . ASN A 1 92 ? -32.608 -1.753 31.048 1.00 90.44 92 ASN A O 1
ATOM 733 N N . THR A 1 93 ? -31.852 -2.700 32.940 1.00 90.19 93 THR A N 1
ATOM 734 C CA . THR A 1 93 ? -32.907 -2.146 33.788 1.00 90.19 93 THR A CA 1
ATOM 735 C C . THR A 1 93 ? -32.715 -0.639 33.978 1.00 90.19 93 THR A C 1
ATOM 737 O O . THR A 1 93 ? -31.598 -0.112 33.942 1.00 90.19 93 THR A O 1
ATOM 740 N N . LEU A 1 94 ? -33.818 0.080 34.216 1.00 89.12 94 LEU A N 1
ATOM 741 C CA . LEU A 1 94 ? -33.778 1.525 34.467 1.00 89.12 94 LEU A CA 1
ATOM 742 C C . LEU A 1 94 ? -32.914 1.865 35.693 1.00 89.12 94 LEU A C 1
ATOM 744 O O . LEU A 1 94 ? -32.216 2.876 35.695 1.00 89.12 94 LEU A O 1
ATOM 748 N N . GLU A 1 95 ? -32.967 1.024 36.725 1.00 88.38 95 GLU A N 1
ATOM 749 C CA . GLU A 1 95 ? -32.176 1.171 37.948 1.00 88.38 95 GLU A CA 1
ATOM 750 C C . GLU A 1 95 ? -30.676 1.057 37.663 1.00 88.38 95 GLU A C 1
ATOM 752 O O . GLU A 1 95 ? -29.910 1.938 38.054 1.00 88.38 95 GLU A O 1
ATOM 757 N N . PHE A 1 96 ? -30.266 0.045 36.889 1.00 87.94 96 PHE A N 1
ATOM 758 C CA . PHE A 1 96 ? -28.876 -0.107 36.468 1.00 87.94 96 PHE A CA 1
ATOM 759 C C . PHE A 1 96 ? -28.383 1.120 35.691 1.00 87.94 96 PHE A C 1
ATOM 761 O O . PHE A 1 96 ? -27.314 1.652 35.981 1.00 87.94 96 PHE A O 1
ATOM 768 N N . GLU A 1 97 ? -29.169 1.610 34.727 1.00 88.50 97 GLU A N 1
ATOM 769 C CA . GLU A 1 97 ? -28.785 2.767 33.911 1.00 88.50 97 GLU A CA 1
ATOM 770 C C . GLU A 1 97 ? -28.729 4.082 34.699 1.00 88.50 97 GLU A C 1
ATOM 772 O O . GLU A 1 97 ? -27.934 4.956 34.350 1.00 88.50 97 GLU A O 1
ATOM 777 N N . LYS A 1 98 ? -29.543 4.240 35.750 1.00 87.88 98 LYS A N 1
ATOM 778 C CA . LYS A 1 98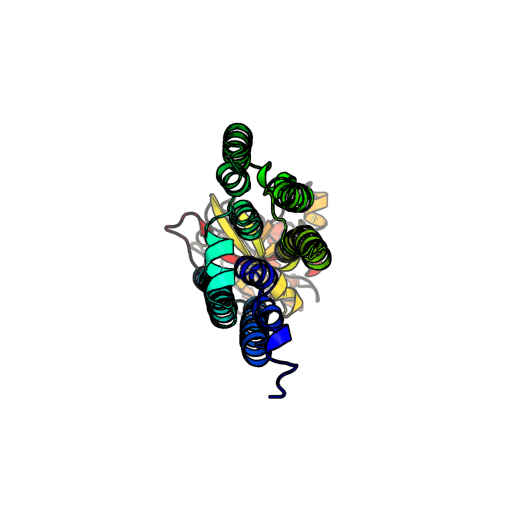 ? -29.442 5.384 36.669 1.00 87.88 98 LYS A CA 1
ATOM 779 C C . LYS A 1 98 ? -28.131 5.329 37.449 1.00 87.88 98 LYS A C 1
ATOM 781 O O . LYS A 1 98 ? -27.330 6.251 37.327 1.00 87.88 98 LYS A O 1
ATOM 786 N N . LEU A 1 99 ? -27.862 4.210 38.125 1.00 84.69 99 LEU A N 1
ATOM 787 C CA . LEU A 1 99 ? -26.628 4.006 38.894 1.00 84.69 99 LEU A CA 1
ATOM 788 C C . LEU A 1 99 ? -25.370 4.144 38.027 1.00 84.69 99 LEU A C 1
ATOM 790 O O . LEU A 1 99 ? -24.360 4.695 38.456 1.00 84.69 99 LEU A O 1
ATOM 794 N N . ARG A 1 100 ? -25.415 3.655 36.783 1.00 84.56 100 ARG A N 1
ATOM 795 C CA . ARG A 1 100 ? -24.300 3.765 35.832 1.00 84.56 100 ARG A CA 1
ATOM 796 C C . ARG A 1 100 ? -23.995 5.214 35.448 1.00 84.56 100 ARG A C 1
ATOM 798 O O . ARG A 1 100 ? -22.842 5.540 35.203 1.00 84.56 100 ARG A O 1
ATOM 805 N N . LYS A 1 101 ? -25.015 6.071 35.351 1.00 84.94 101 LYS A N 1
ATOM 806 C CA . LYS A 1 101 ? -24.864 7.480 34.945 1.00 84.94 101 LYS A CA 1
ATOM 807 C C . LYS A 1 101 ? -24.457 8.405 36.091 1.00 84.94 101 LYS A C 1
ATOM 809 O O . LYS A 1 101 ? -23.964 9.495 35.814 1.00 84.94 101 LYS A O 1
ATOM 814 N N . GLU A 1 102 ? -24.678 7.997 37.336 1.00 84.81 102 GLU A N 1
ATOM 815 C CA . GLU A 1 102 ? -24.286 8.760 38.528 1.00 84.81 102 GLU A CA 1
ATOM 816 C C . GLU A 1 102 ? -22.774 8.698 38.793 1.00 84.81 102 GLU A C 1
ATOM 818 O O . GLU A 1 102 ? -22.192 9.646 39.319 1.00 84.81 102 GLU A O 1
ATOM 823 N N . GLU A 1 103 ? -22.116 7.616 38.374 1.00 81.19 103 GLU A N 1
ATOM 824 C CA . GLU A 1 103 ? -20.675 7.417 38.526 1.00 81.19 103 GLU A CA 1
ATOM 825 C C . GLU A 1 103 ? -19.917 7.604 37.203 1.00 81.19 103 GLU A C 1
ATOM 827 O O . GLU A 1 103 ? -20.472 7.532 36.105 1.00 81.19 103 GLU A O 1
ATOM 832 N N . LYS A 1 104 ? -18.599 7.825 37.290 1.00 81.88 104 LYS A N 1
ATOM 833 C CA . LYS A 1 104 ? -17.740 7.838 36.099 1.00 81.88 104 LYS A CA 1
ATOM 834 C C . LYS A 1 104 ? -17.571 6.421 35.554 1.00 81.88 104 LYS A C 1
ATOM 836 O O . LYS A 1 104 ? -17.064 5.541 36.244 1.00 81.88 104 LYS A O 1
ATOM 841 N N . ASP A 1 105 ? -17.908 6.231 34.285 1.00 85.75 105 ASP A N 1
ATOM 842 C CA . ASP A 1 105 ? -17.849 4.937 33.610 1.00 85.75 105 ASP A CA 1
ATOM 843 C C . ASP A 1 105 ? -16.409 4.614 33.162 1.00 85.75 105 ASP A C 1
ATOM 845 O O . ASP A 1 105 ? -15.814 5.302 32.324 1.00 85.75 105 ASP A O 1
ATOM 849 N N . SER A 1 106 ? -15.840 3.542 33.720 1.00 86.81 106 SER A N 1
ATOM 850 C CA . SER A 1 106 ? -14.500 3.041 33.385 1.00 86.81 106 SER A CA 1
ATOM 851 C C . SER A 1 106 ? -14.326 2.752 31.901 1.00 86.81 106 SER A C 1
ATOM 853 O O . SER A 1 106 ? -13.288 3.050 31.309 1.00 86.81 106 SER A O 1
ATOM 855 N N . TRP A 1 107 ? -15.343 2.163 31.281 1.00 88.44 107 TRP A N 1
ATOM 856 C CA . TRP A 1 107 ? -15.288 1.740 29.892 1.00 88.44 107 TRP A CA 1
ATOM 857 C C . TRP A 1 107 ? -15.414 2.928 28.942 1.00 88.44 107 TRP A C 1
ATOM 859 O O . TRP A 1 107 ? -14.800 2.912 27.873 1.00 88.44 107 TRP A O 1
ATOM 869 N N . LEU A 1 108 ? -16.120 3.988 29.347 1.00 90.19 108 LEU A N 1
ATOM 870 C CA . LEU A 1 108 ? -16.078 5.274 28.649 1.00 90.19 108 LEU A CA 1
ATOM 871 C C . LEU A 1 108 ? -14.680 5.899 28.733 1.00 90.19 108 LEU A C 1
ATOM 873 O O . LEU A 1 108 ? -14.146 6.329 27.713 1.00 90.19 108 LEU A O 1
ATOM 877 N N . ALA A 1 109 ? -14.046 5.894 29.910 1.00 89.12 109 ALA A N 1
ATOM 878 C CA . ALA A 1 109 ? -12.676 6.393 30.058 1.00 89.12 109 ALA A CA 1
ATOM 879 C C . ALA A 1 109 ? -11.700 5.658 29.121 1.00 89.12 109 ALA A C 1
ATOM 881 O O . ALA A 1 109 ? -10.899 6.290 28.431 1.00 89.12 109 ALA A O 1
ATOM 882 N N . ILE A 1 110 ? -11.813 4.327 29.050 1.00 88.69 110 ILE A N 1
ATOM 883 C CA . ILE A 1 110 ? -11.017 3.482 28.150 1.00 88.69 110 ILE A CA 1
ATOM 884 C C . ILE A 1 110 ? -11.313 3.805 26.679 1.00 88.69 110 ILE A C 1
ATOM 886 O O . ILE A 1 110 ? -10.380 3.963 25.896 1.00 88.69 110 ILE A O 1
ATOM 890 N N . PHE A 1 111 ? -12.585 3.951 26.296 1.00 89.62 111 PHE A N 1
ATOM 891 C CA . PHE A 1 111 ? -12.962 4.323 24.928 1.00 89.62 111 PHE A CA 1
ATOM 892 C C . PHE A 1 111 ? -12.342 5.665 24.515 1.00 89.62 111 PHE A C 1
ATOM 894 O O . PHE A 1 111 ? -11.733 5.769 23.452 1.00 89.62 111 PHE A O 1
ATOM 901 N N . LEU A 1 112 ? -12.440 6.676 25.381 1.00 89.19 112 LEU A N 1
ATOM 902 C CA . LEU A 1 112 ? -11.866 7.998 25.138 1.00 89.19 112 LEU A CA 1
ATOM 903 C C . LEU A 1 112 ? -10.346 7.927 24.968 1.00 89.19 112 LEU A C 1
ATOM 905 O O . LEU A 1 112 ? -9.815 8.533 24.040 1.00 89.19 112 LEU A O 1
ATOM 909 N N . ALA A 1 113 ? -9.662 7.131 25.796 1.00 86.88 113 ALA A N 1
ATOM 910 C CA . ALA A 1 113 ? -8.225 6.895 25.665 1.00 86.88 113 ALA A CA 1
ATOM 911 C C . ALA A 1 113 ? -7.840 6.242 24.327 1.00 86.88 113 ALA A C 1
ATOM 913 O O . ALA A 1 113 ? -6.748 6.487 23.823 1.00 86.88 113 ALA A O 1
ATOM 914 N N . ARG A 1 114 ? -8.724 5.441 23.719 1.00 82.06 114 ARG A N 1
ATOM 915 C CA . ARG A 1 114 ? -8.481 4.840 22.397 1.00 82.06 114 ARG A CA 1
ATOM 916 C C . ARG A 1 114 ? -8.623 5.829 21.242 1.00 82.06 114 ARG A C 1
ATOM 918 O O . ARG A 1 114 ? -8.010 5.605 20.205 1.00 82.06 114 ARG A O 1
ATOM 925 N N . ILE A 1 115 ? -9.399 6.902 21.408 1.00 82.50 115 ILE A N 1
ATOM 926 C CA . ILE A 1 115 ? -9.446 8.011 20.439 1.00 82.50 115 ILE A CA 1
ATOM 927 C C . ILE A 1 115 ? -8.172 8.846 20.564 1.00 82.50 115 ILE A C 1
ATOM 929 O O . ILE A 1 115 ? -7.483 9.108 19.583 1.00 82.50 115 ILE A O 1
ATOM 933 N N . ASN A 1 116 ? -7.861 9.263 21.789 1.00 84.75 116 ASN A N 1
ATOM 934 C CA . ASN A 1 116 ? -6.609 9.912 22.133 1.00 84.75 116 ASN A CA 1
ATOM 935 C C . ASN A 1 116 ? -6.300 9.606 23.595 1.00 84.75 116 ASN A C 1
ATOM 937 O O . ASN A 1 116 ? -7.157 9.797 24.461 1.00 84.75 116 ASN A O 1
ATOM 941 N N . LEU A 1 117 ? -5.066 9.189 23.876 1.00 82.06 117 LEU A N 1
ATOM 942 C CA . LEU A 1 117 ? -4.663 8.757 25.212 1.00 82.06 117 LEU A CA 1
ATOM 943 C C . LEU A 1 117 ? -4.993 9.787 26.298 1.00 82.06 117 LEU A C 1
ATOM 945 O O . LEU A 1 117 ? -5.393 9.400 27.394 1.00 82.06 117 LEU A O 1
ATOM 949 N N . GLY A 1 118 ? -4.897 11.086 25.999 1.00 85.81 118 GLY A N 1
ATOM 950 C CA . GLY A 1 118 ? -5.187 12.147 26.957 1.00 85.81 118 GLY A CA 1
ATOM 951 C C . GLY A 1 118 ? -6.643 12.190 27.431 1.00 85.81 118 GLY A C 1
ATOM 952 O O . GLY A 1 118 ? -6.898 12.448 28.610 1.00 85.81 118 GLY A O 1
ATOM 953 N N . PHE A 1 119 ? -7.614 11.887 26.564 1.00 89.62 119 PHE A N 1
ATOM 954 C CA . PHE A 1 119 ? -9.035 12.079 26.875 1.00 89.62 119 PHE A CA 1
ATOM 955 C C . PHE A 1 119 ? -9.536 11.182 28.012 1.00 89.62 119 PHE A C 1
ATOM 957 O O . PHE A 1 119 ? -10.290 11.649 28.867 1.00 89.62 119 PHE A O 1
ATOM 964 N N . GLY A 1 120 ? -9.085 9.926 28.085 1.00 88.38 120 GLY A N 1
ATOM 965 C CA . GLY A 1 120 ? -9.469 9.022 29.176 1.00 88.38 120 GLY A CA 1
ATOM 966 C C . GLY A 1 120 ? -8.959 9.484 30.548 1.00 88.38 120 GLY A C 1
ATOM 967 O O . GLY A 1 120 ? -9.674 9.408 31.553 1.00 88.38 120 GLY A O 1
ATOM 968 N N . PHE A 1 121 ? -7.745 10.040 30.599 1.00 88.94 121 PHE A N 1
ATOM 969 C CA . PHE A 1 121 ? -7.176 10.595 31.832 1.00 88.94 121 PHE A CA 1
ATOM 970 C C . PHE A 1 121 ? -7.877 11.887 32.257 1.00 88.94 121 PHE A C 1
ATOM 972 O O . PHE A 1 121 ? -8.183 12.052 33.437 1.00 88.94 121 PHE A O 1
ATOM 979 N N . ILE A 1 122 ? -8.205 12.768 31.307 1.00 90.31 122 ILE A N 1
ATOM 980 C CA . ILE A 1 122 ? -8.995 13.975 31.588 1.00 90.31 122 ILE A CA 1
ATOM 981 C C . ILE A 1 122 ? -10.364 13.580 32.153 1.00 90.31 122 ILE A C 1
ATOM 983 O O . ILE A 1 122 ? -10.754 14.070 33.212 1.00 90.31 122 ILE A O 1
ATOM 987 N N . TYR A 1 123 ? -11.055 12.631 31.512 1.00 90.12 123 TYR A N 1
ATOM 988 C CA . TYR A 1 123 ? -12.353 12.139 31.975 1.00 90.12 123 TYR A CA 1
ATOM 989 C C . TYR A 1 123 ? -12.284 11.549 33.391 1.00 90.12 123 TYR A C 1
ATOM 991 O O . TYR A 1 123 ? -13.102 11.889 34.250 1.00 90.12 123 TYR A O 1
ATOM 999 N N . SER A 1 124 ? -11.266 10.737 33.691 1.00 86.62 124 SER A N 1
ATOM 1000 C CA . SER A 1 124 ? -11.068 10.182 35.041 1.00 86.62 124 SER A CA 1
ATOM 1001 C C . SER A 1 124 ? -10.674 11.232 36.094 1.00 86.62 124 SER A C 1
ATOM 1003 O O . SER A 1 124 ? -10.710 10.939 37.285 1.00 86.62 124 SER A O 1
ATOM 1005 N N . GLY A 1 125 ? -10.421 12.488 35.703 1.00 85.88 125 GLY A N 1
ATOM 1006 C CA . GLY A 1 125 ? -10.098 13.606 36.599 1.00 85.88 125 GLY A CA 1
ATOM 1007 C C . GLY A 1 125 ? -8.599 13.875 36.751 1.00 85.88 125 GLY A C 1
ATOM 1008 O O . GLY A 1 125 ? -8.210 14.772 37.493 1.00 85.88 125 GLY A O 1
ATOM 1009 N N . LYS A 1 126 ? -7.739 13.145 36.030 1.00 88.56 126 LYS A N 1
ATOM 1010 C CA . LYS A 1 126 ? -6.281 13.336 36.024 1.00 88.56 126 LYS A CA 1
ATOM 1011 C C . LYS A 1 126 ? -5.858 14.270 34.889 1.00 88.56 126 LYS A C 1
ATOM 1013 O O . LYS A 1 126 ? -5.184 13.863 33.945 1.00 88.56 126 LYS A O 1
ATOM 1018 N N . ILE A 1 127 ? -6.271 15.533 34.998 1.00 89.75 127 ILE A N 1
ATOM 1019 C CA . ILE A 1 127 ? -6.129 16.554 33.945 1.00 89.75 127 ILE A CA 1
ATOM 1020 C C . ILE A 1 127 ? -4.665 16.766 33.538 1.00 89.75 127 ILE A C 1
ATOM 1022 O O . ILE A 1 127 ? -4.376 16.791 32.347 1.00 89.75 127 ILE A O 1
ATOM 1026 N N . SER A 1 128 ? -3.738 16.864 34.497 1.00 89.31 128 SER A N 1
ATOM 1027 C CA . SER A 1 128 ? -2.313 17.093 34.209 1.00 89.31 128 SER A CA 1
ATOM 1028 C C . SER A 1 128 ? -1.707 15.976 33.356 1.00 89.31 128 SER A C 1
ATOM 1030 O O . SER A 1 128 ? -1.117 16.246 32.316 1.00 89.31 128 SER A O 1
ATOM 1032 N N . ILE A 1 129 ? -1.922 14.716 33.748 1.00 88.50 129 ILE A N 1
ATOM 1033 C CA . ILE A 1 129 ? -1.475 13.540 32.987 1.00 88.50 129 ILE A CA 1
ATOM 1034 C C . ILE A 1 129 ? -2.130 13.527 31.604 1.00 88.50 129 ILE A C 1
ATOM 1036 O O . ILE A 1 129 ? -1.463 13.283 30.601 1.00 88.50 129 ILE A O 1
ATOM 1040 N N . GLY A 1 130 ? -3.430 13.816 31.545 1.00 87.56 130 GLY A N 1
ATOM 1041 C CA . GLY A 1 130 ? -4.181 13.828 30.299 1.00 87.56 130 GLY A CA 1
ATOM 1042 C C . GLY A 1 130 ? -3.700 14.879 29.298 1.00 87.56 130 GLY A C 1
ATOM 1043 O O . GLY A 1 130 ? -3.515 14.550 28.129 1.00 87.56 130 GLY A O 1
ATOM 1044 N N . LEU A 1 131 ? -3.430 16.110 29.741 1.00 89.75 131 LEU A N 1
ATOM 1045 C CA . LEU A 1 131 ? -2.879 17.169 28.888 1.00 89.75 131 LEU A CA 1
ATOM 1046 C C . LEU A 1 131 ? -1.474 16.819 28.391 1.00 89.75 131 LEU A C 1
ATOM 1048 O O . LEU A 1 131 ? -1.200 16.971 27.204 1.00 89.75 131 LEU A O 1
ATOM 1052 N N . THR A 1 132 ? -0.611 16.283 29.259 1.00 88.25 132 THR A N 1
ATOM 1053 C CA . THR A 1 132 ? 0.729 15.826 28.861 1.00 88.25 132 THR A CA 1
ATOM 1054 C C . THR A 1 132 ? 0.650 14.754 27.777 1.00 88.25 132 THR A C 1
ATOM 1056 O O . THR A 1 132 ? 1.313 14.865 26.749 1.00 88.25 132 THR A O 1
ATOM 1059 N N . LEU A 1 133 ? -0.197 13.737 27.963 1.00 85.50 133 LEU A N 1
ATOM 1060 C CA . LEU A 1 133 ? -0.384 12.682 26.965 1.00 85.50 133 LEU A CA 1
ATOM 1061 C C . LEU A 1 133 ? -0.948 13.227 25.650 1.00 85.50 133 LEU A C 1
ATOM 1063 O O . LEU A 1 133 ? -0.490 12.821 24.586 1.00 85.50 133 LEU A O 1
ATOM 1067 N N . LEU A 1 134 ? -1.885 14.174 25.712 1.00 85.56 134 LEU A N 1
ATOM 1068 C CA . LEU A 1 134 ? -2.446 14.818 24.527 1.00 85.56 134 LEU A CA 1
ATOM 1069 C C . LEU A 1 134 ? -1.355 15.535 23.721 1.00 85.56 134 LEU A C 1
ATOM 1071 O O . LEU A 1 134 ? -1.264 15.330 22.516 1.00 85.56 134 LEU A O 1
ATOM 1075 N N . VAL A 1 135 ? -0.466 16.289 24.372 1.00 85.75 135 VAL A N 1
ATOM 1076 C CA . VAL A 1 135 ? 0.663 16.959 23.702 1.00 85.75 135 VAL A CA 1
ATOM 1077 C C . VAL A 1 135 ? 1.633 15.948 23.081 1.00 85.75 135 VAL A C 1
ATOM 1079 O O . VAL A 1 135 ? 2.002 16.094 21.916 1.00 85.75 135 VAL A O 1
ATOM 1082 N N . ILE A 1 136 ? 2.004 14.889 23.811 1.00 82.75 136 ILE A N 1
ATOM 1083 C CA . ILE A 1 136 ? 2.955 13.873 23.320 1.00 82.75 136 ILE A CA 1
ATOM 1084 C C . ILE A 1 136 ? 2.405 13.147 22.085 1.00 82.75 136 ILE A C 1
ATOM 1086 O O . ILE A 1 136 ? 3.177 12.814 21.188 1.00 82.75 136 ILE A O 1
ATOM 1090 N N . THR A 1 137 ? 1.084 12.950 21.982 1.00 75.69 137 THR A N 1
ATOM 1091 C CA . THR A 1 137 ? 0.489 12.299 20.798 1.00 75.69 137 THR A CA 1
ATOM 1092 C C . THR A 1 137 ? 0.705 13.064 19.486 1.00 75.69 137 THR A C 1
ATOM 1094 O O . THR A 1 137 ? 0.633 12.444 18.428 1.00 75.69 137 THR A O 1
ATOM 1097 N N . PHE A 1 138 ? 1.024 14.365 19.530 1.00 76.25 138 PHE A N 1
ATOM 1098 C CA . PHE A 1 138 ? 1.336 15.170 18.341 1.00 76.25 138 PHE A CA 1
ATOM 1099 C C . PHE A 1 138 ? 2.826 15.194 17.975 1.00 76.25 138 PHE A C 1
ATOM 1101 O O . PHE A 1 138 ? 3.182 15.719 16.921 1.00 76.25 138 PHE A O 1
ATOM 1108 N N . ILE A 1 139 ? 3.706 14.623 18.805 1.00 77.06 139 ILE A N 1
ATOM 1109 C CA . ILE A 1 139 ? 5.137 14.536 18.497 1.00 77.06 139 ILE A CA 1
ATOM 1110 C C . ILE A 1 139 ? 5.342 13.437 17.434 1.00 77.06 139 ILE A C 1
ATOM 1112 O O . ILE A 1 139 ? 4.964 12.281 17.671 1.00 77.06 139 ILE A O 1
ATOM 1116 N N . PRO A 1 140 ? 5.951 13.749 16.271 1.00 61.50 140 PRO A N 1
ATOM 1117 C CA . PRO A 1 140 ? 6.240 12.757 15.237 1.00 61.50 140 PRO A CA 1
ATOM 1118 C C . PRO A 1 140 ? 7.006 11.557 15.814 1.00 61.50 140 PRO A C 1
ATOM 1120 O O . PRO A 1 140 ? 7.918 11.727 16.618 1.00 61.50 140 PRO A O 1
ATOM 1123 N N . HIS A 1 141 ? 6.625 10.338 15.423 1.00 62.06 141 HIS A N 1
ATOM 1124 C CA . HIS A 1 141 ? 7.179 9.053 15.899 1.00 62.06 141 HIS A CA 1
ATOM 1125 C C . HIS A 1 141 ? 6.876 8.655 17.359 1.00 62.06 141 HIS A C 1
ATOM 1127 O O . HIS A 1 141 ? 6.910 7.462 17.659 1.00 62.06 141 HIS A O 1
ATOM 1133 N N . ALA A 1 142 ? 6.483 9.581 18.241 1.00 60.97 142 ALA A N 1
ATOM 1134 C CA . ALA A 1 142 ? 6.057 9.250 19.608 1.00 60.97 142 ALA A CA 1
ATOM 1135 C C . ALA A 1 142 ? 4.696 8.528 19.646 1.00 60.97 142 ALA A C 1
ATOM 1137 O O . ALA A 1 142 ? 4.445 7.699 20.517 1.00 60.97 142 ALA A O 1
ATOM 1138 N N . GLY A 1 143 ? 3.824 8.780 18.664 1.00 58.84 143 GLY A N 1
ATOM 1139 C CA . GLY A 1 143 ? 2.534 8.091 18.555 1.00 58.84 143 GLY A CA 1
ATOM 1140 C C . GLY A 1 143 ? 2.665 6.565 18.464 1.00 58.84 143 GLY A C 1
ATOM 1141 O O . GLY A 1 143 ? 1.838 5.852 19.023 1.00 58.84 143 GLY A O 1
ATOM 1142 N N . LEU A 1 144 ? 3.732 6.054 17.830 1.00 60.81 144 LEU A N 1
ATOM 1143 C CA . LEU A 1 144 ? 3.952 4.613 17.669 1.00 60.81 144 LEU A CA 1
ATOM 1144 C C . LEU A 1 144 ? 4.325 3.927 18.993 1.00 60.81 144 LEU A C 1
ATOM 1146 O O . LEU A 1 144 ? 3.821 2.847 19.286 1.00 60.81 144 LEU A O 1
ATOM 1150 N N . SER A 1 145 ? 5.175 4.558 19.811 1.00 62.91 145 SER A N 1
ATOM 1151 C CA . SER A 1 145 ? 5.582 4.018 21.117 1.00 62.91 145 SER A CA 1
ATOM 1152 C C . SER A 1 145 ? 4.433 4.035 22.129 1.00 62.91 145 SER A C 1
ATOM 1154 O O . SER A 1 145 ? 4.293 3.120 22.941 1.00 62.91 145 SER A O 1
ATOM 1156 N N . LEU A 1 146 ? 3.555 5.031 22.025 1.00 64.06 146 LEU A N 1
ATOM 1157 C CA . LEU A 1 146 ? 2.355 5.169 22.842 1.00 64.06 146 LEU A CA 1
ATOM 1158 C C . LEU A 1 146 ? 1.317 4.052 22.609 1.00 64.06 146 LEU A C 1
ATOM 1160 O O . LEU A 1 146 ? 0.611 3.686 23.551 1.00 64.06 146 LEU A O 1
ATOM 1164 N N . PHE A 1 147 ? 1.263 3.439 21.417 1.00 65.19 147 PHE A N 1
ATOM 1165 C CA . PHE A 1 147 ? 0.419 2.254 21.179 1.00 65.19 147 PHE A CA 1
ATOM 1166 C C . PHE A 1 147 ? 0.813 1.075 22.073 1.00 65.19 147 PHE A C 1
ATOM 1168 O O . PHE A 1 147 ? -0.064 0.398 22.611 1.00 65.19 147 PHE A O 1
ATOM 1175 N N . PHE A 1 148 ? 2.110 0.858 22.305 1.00 65.69 148 PHE A N 1
ATOM 1176 C CA . PHE A 1 148 ? 2.590 -0.239 23.153 1.00 65.69 148 PHE A CA 1
ATOM 1177 C C . PHE A 1 148 ? 2.291 -0.022 24.644 1.00 65.69 148 PHE A C 1
ATOM 1179 O O . PHE A 1 148 ? 2.239 -0.986 25.404 1.00 65.69 148 PHE A O 1
ATOM 1186 N N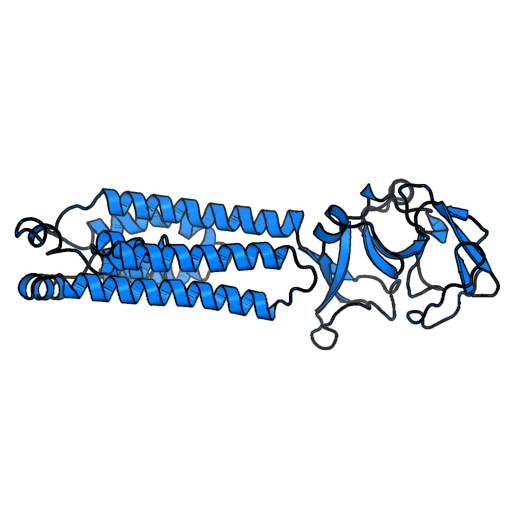 . LEU A 1 149 ? 2.026 1.220 25.065 1.00 71.44 149 LEU A N 1
ATOM 1187 C CA . LEU A 1 149 ? 1.598 1.554 26.430 1.00 71.44 149 LEU A CA 1
ATOM 1188 C C . LEU A 1 149 ? 0.082 1.427 26.638 1.00 71.44 149 LEU A C 1
ATOM 1190 O O . LEU A 1 149 ? -0.391 1.475 27.776 1.00 71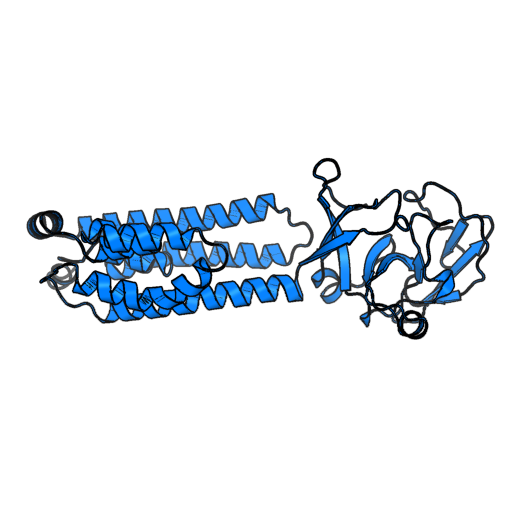.44 149 LEU A O 1
ATOM 1194 N N . SER A 1 150 ? -0.693 1.225 25.570 1.00 73.94 150 SER A N 1
ATOM 1195 C CA . SER A 1 150 ? -2.153 1.127 25.647 1.00 73.94 150 SER A CA 1
ATOM 1196 C C . SER A 1 150 ? -2.680 0.043 26.608 1.00 73.94 150 SER A C 1
ATOM 1198 O O . SER A 1 150 ? -3.655 0.340 27.297 1.00 73.94 150 SER A O 1
ATOM 1200 N N . PRO A 1 151 ? -2.057 -1.145 26.785 1.00 76.12 151 PRO A N 1
ATOM 1201 C CA . PRO A 1 151 ? -2.514 -2.127 27.774 1.00 76.12 151 PRO A CA 1
ATOM 1202 C C . PRO A 1 151 ? -2.408 -1.617 29.216 1.00 76.12 151 PRO A C 1
ATOM 1204 O O . PRO A 1 151 ? -3.322 -1.799 30.021 1.00 76.12 151 PRO A O 1
ATOM 1207 N N . LEU A 1 152 ? -1.302 -0.933 29.536 1.00 76.19 152 LEU A N 1
ATOM 1208 C CA . LEU A 1 152 ? -1.067 -0.340 30.855 1.00 76.19 152 LEU A CA 1
ATOM 1209 C C . LEU A 1 152 ? -2.053 0.797 31.122 1.00 76.19 152 LEU A C 1
ATOM 1211 O O . LEU A 1 152 ? -2.566 0.918 32.231 1.00 76.19 152 LEU A O 1
ATOM 1215 N N . ILE A 1 153 ? -2.362 1.591 30.095 1.00 78.56 153 ILE A N 1
ATOM 1216 C CA . ILE A 1 153 ? -3.342 2.678 30.174 1.00 78.56 153 ILE A CA 1
ATOM 1217 C C . ILE A 1 153 ? -4.753 2.128 30.389 1.00 78.56 153 ILE A C 1
ATOM 1219 O O . ILE A 1 153 ? -5.466 2.632 31.253 1.00 78.56 153 ILE A O 1
ATOM 1223 N N . VAL A 1 154 ? -5.147 1.078 29.664 1.00 80.50 154 VAL A N 1
ATOM 1224 C CA . VAL A 1 154 ? -6.445 0.405 29.844 1.00 80.50 154 VAL A CA 1
ATOM 1225 C C . VAL A 1 154 ? -6.574 -0.124 31.272 1.00 80.50 154 VAL A C 1
ATOM 1227 O O . VAL A 1 154 ? -7.570 0.153 31.939 1.00 80.50 154 VAL A O 1
ATOM 1230 N N . TYR A 1 155 ? -5.555 -0.836 31.763 1.00 77.69 155 TYR A N 1
ATOM 1231 C CA . TYR A 1 155 ? -5.542 -1.368 33.125 1.00 77.69 155 TYR A CA 1
ATOM 1232 C C . TYR A 1 155 ? -5.593 -0.259 34.186 1.00 77.69 155 TYR A C 1
ATOM 1234 O O . TYR A 1 155 ? -6.376 -0.339 35.130 1.00 77.69 155 TYR A O 1
ATOM 1242 N N . TYR A 1 156 ? -4.795 0.798 34.023 1.00 81.12 156 TYR A N 1
ATOM 1243 C CA . TYR A 1 156 ? -4.758 1.921 34.955 1.00 81.12 156 TYR A CA 1
ATOM 1244 C C . TYR A 1 156 ? -6.068 2.710 34.978 1.00 81.12 156 TYR A C 1
ATOM 1246 O O . TYR A 1 156 ? -6.576 3.030 36.049 1.00 81.12 156 TYR A O 1
ATOM 1254 N N . LEU A 1 157 ? -6.637 3.026 33.812 1.00 78.38 157 LEU A N 1
ATOM 1255 C CA . LEU A 1 157 ? -7.916 3.729 33.752 1.00 78.38 157 LEU A CA 1
ATOM 1256 C C . LEU A 1 157 ? -9.001 2.899 34.422 1.00 78.38 157 LEU A C 1
ATOM 1258 O O . LEU A 1 157 ? -9.731 3.453 35.233 1.00 78.38 157 LEU A O 1
ATOM 1262 N N . TYR A 1 158 ? -9.033 1.585 34.179 1.00 81.25 158 TYR A N 1
ATOM 1263 C CA . TYR A 1 158 ? -9.973 0.683 34.835 1.00 81.25 158 TYR A CA 1
ATOM 1264 C C . TYR A 1 158 ? -9.863 0.714 36.366 1.00 81.25 158 TYR A C 1
ATOM 1266 O O . TYR A 1 158 ? -10.885 0.780 37.040 1.00 81.25 158 TYR A O 1
ATOM 1274 N N . THR A 1 159 ? -8.647 0.697 36.927 1.00 76.12 159 THR A N 1
ATOM 1275 C CA . TH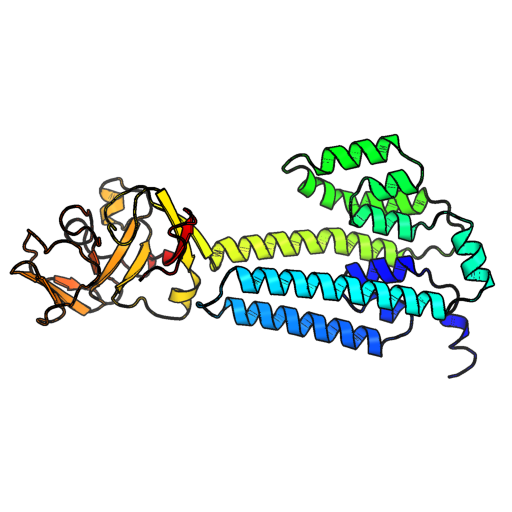R A 1 159 ? -8.447 0.694 38.389 1.00 76.12 159 THR A CA 1
ATOM 1276 C C . THR A 1 159 ? -8.677 2.055 39.041 1.00 76.12 159 THR A C 1
ATOM 1278 O O . THR A 1 159 ? -9.094 2.112 40.194 1.00 76.12 159 THR A O 1
ATOM 1281 N N . VAL A 1 160 ? -8.414 3.153 38.328 1.00 75.88 160 VAL A N 1
ATOM 1282 C CA . VAL A 1 160 ? -8.567 4.525 38.843 1.00 75.88 160 VAL A CA 1
ATOM 1283 C C . VAL A 1 160 ? -10.005 5.023 38.751 1.00 75.88 160 VAL A C 1
ATOM 1285 O O . VAL A 1 160 ? -10.444 5.798 39.600 1.00 75.88 160 VAL A O 1
ATOM 1288 N N . THR A 1 161 ? -10.754 4.604 37.733 1.00 70.38 161 THR A N 1
ATOM 1289 C CA . THR A 1 161 ? -12.197 4.845 37.693 1.00 70.38 161 THR A CA 1
ATOM 1290 C C . THR A 1 161 ? -12.859 3.893 38.678 1.00 70.38 161 THR A C 1
ATOM 1292 O O . THR A 1 161 ? -12.968 2.701 38.413 1.00 70.38 161 THR A O 1
ATOM 1295 N N . ASN A 1 162 ? -13.218 4.421 39.844 1.00 59.12 162 ASN A N 1
ATOM 1296 C CA . ASN A 1 162 ? -13.766 3.671 40.963 1.00 59.12 162 ASN A CA 1
ATOM 1297 C C . ASN A 1 162 ? -15.068 2.967 40.546 1.00 59.12 162 ASN A C 1
ATOM 129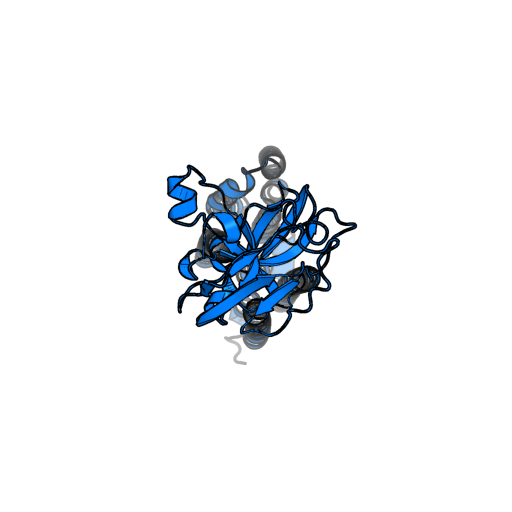9 O O . ASN A 1 162 ? -16.125 3.589 40.531 1.00 59.12 162 ASN A O 1
ATOM 1303 N N . ASN A 1 163 ? -14.982 1.697 40.150 1.00 59.28 163 ASN A N 1
ATOM 1304 C CA . ASN A 1 163 ? -16.131 0.922 39.704 1.00 59.28 163 ASN A CA 1
ATOM 1305 C C . ASN A 1 163 ? -16.270 -0.300 40.610 1.00 59.28 163 ASN A C 1
ATOM 1307 O O . ASN A 1 163 ? -15.433 -1.203 40.617 1.00 59.28 163 ASN A O 1
ATOM 1311 N N . THR A 1 164 ? -17.330 -0.305 41.411 1.00 54.28 164 THR A N 1
ATOM 1312 C CA . THR A 1 164 ? -17.712 -1.412 42.301 1.00 54.28 164 THR A CA 1
ATOM 1313 C C . THR A 1 164 ? -18.386 -2.559 41.539 1.00 54.28 164 THR A C 1
ATOM 1315 O O . THR A 1 164 ? -18.622 -3.628 42.105 1.00 54.28 164 THR A O 1
ATOM 1318 N N . ARG A 1 165 ? -18.679 -2.372 40.244 1.00 63.06 165 ARG A N 1
ATOM 1319 C CA . ARG A 1 165 ? -19.368 -3.348 39.389 1.00 63.06 165 ARG A CA 1
ATOM 1320 C C . ARG A 1 165 ? -18.398 -4.385 38.801 1.00 63.06 165 ARG A C 1
ATOM 1322 O O . ARG A 1 165 ? -17.220 -4.108 38.591 1.00 63.06 165 ARG A O 1
ATOM 1329 N N . LYS A 1 166 ? -18.914 -5.610 38.590 1.00 58.59 166 LYS A N 1
ATOM 1330 C CA . LYS A 1 166 ? -18.192 -6.867 38.272 1.00 58.59 166 LYS A CA 1
ATOM 1331 C C . LYS A 1 166 ? -16.855 -6.670 37.542 1.00 58.59 166 LYS A C 1
ATOM 1333 O O . LYS A 1 166 ? -16.783 -6.097 36.458 1.00 58.59 166 LYS A O 1
ATOM 1338 N N . LYS A 1 167 ? -15.807 -7.287 38.090 1.00 58.78 167 LYS A N 1
ATOM 1339 C CA . LYS A 1 167 ? -14.487 -7.378 37.461 1.00 58.78 167 LYS A CA 1
ATOM 1340 C C . LYS A 1 167 ? -14.521 -8.299 36.239 1.00 58.78 167 LYS A C 1
ATOM 1342 O O . LYS A 1 167 ? -14.393 -9.513 36.365 1.00 58.78 167 LYS A O 1
ATOM 1347 N N . ILE A 1 168 ? -14.682 -7.726 35.046 1.00 71.00 168 ILE A N 1
ATOM 1348 C CA . ILE A 1 168 ? -14.622 -8.456 33.768 1.00 71.00 168 ILE A CA 1
ATOM 1349 C C . ILE A 1 168 ? -13.167 -8.469 33.271 1.00 71.00 168 ILE A C 1
ATOM 1351 O O . ILE A 1 168 ? -12.810 -7.818 32.290 1.00 71.00 168 ILE A O 1
ATOM 1355 N N . TYR A 1 169 ? -12.297 -9.198 33.976 1.00 71.12 169 TYR A N 1
ATOM 1356 C CA . TYR A 1 169 ? -10.860 -9.257 33.666 1.00 71.12 169 TYR A CA 1
ATOM 1357 C C . TYR A 1 169 ? -10.559 -9.794 32.259 1.00 71.12 169 TYR A C 1
ATOM 1359 O O . TYR A 1 169 ? -9.614 -9.340 31.617 1.00 71.12 169 TYR A O 1
ATOM 1367 N N . SER A 1 170 ? -11.389 -10.704 31.742 1.00 69.62 170 SER A N 1
ATOM 1368 C CA . SER A 1 170 ? -11.260 -11.235 30.380 1.00 69.62 170 SER A CA 1
ATOM 1369 C C . SER A 1 170 ? -11.393 -10.150 29.309 1.00 69.62 170 SER A C 1
ATOM 1371 O O . SER A 1 170 ? -10.642 -10.160 28.339 1.00 69.62 170 SER A O 1
ATOM 1373 N N . ALA A 1 171 ? -12.282 -9.170 29.500 1.00 72.19 171 ALA A N 1
ATOM 1374 C CA . ALA A 1 171 ? -12.442 -8.052 28.573 1.00 72.19 171 ALA A CA 1
ATOM 1375 C C . ALA A 1 171 ? -11.212 -7.138 28.553 1.00 72.19 171 ALA A C 1
ATOM 1377 O O . ALA A 1 171 ? -10.780 -6.714 27.483 1.00 72.19 171 ALA A O 1
ATOM 1378 N N . ILE A 1 172 ? -10.619 -6.873 29.721 1.00 74.50 172 ILE A N 1
ATOM 1379 C CA . ILE A 1 172 ? -9.383 -6.088 29.834 1.00 74.50 172 ILE A CA 1
ATOM 1380 C C . ILE A 1 172 ? -8.255 -6.795 29.084 1.00 74.50 172 ILE A C 1
ATOM 1382 O O . ILE A 1 172 ? -7.597 -6.176 28.255 1.00 74.50 172 ILE A O 1
ATOM 1386 N N . ILE A 1 173 ? -8.074 -8.100 29.316 1.00 75.44 173 ILE A N 1
ATOM 1387 C CA . ILE A 1 173 ? -7.050 -8.905 28.638 1.00 75.44 173 ILE A CA 1
ATOM 1388 C C . ILE A 1 173 ? -7.261 -8.890 27.118 1.00 75.44 173 ILE A C 1
ATOM 1390 O O . ILE A 1 173 ? -6.309 -8.647 26.381 1.00 75.44 173 ILE A O 1
ATOM 1394 N N . LEU A 1 174 ? -8.496 -9.081 26.642 1.00 75.81 174 LEU A N 1
ATOM 1395 C CA . LEU A 1 174 ? -8.817 -9.038 25.212 1.00 75.81 174 LEU A CA 1
ATOM 1396 C C . LEU A 1 174 ? -8.500 -7.676 24.586 1.00 75.81 174 LEU A C 1
ATOM 1398 O O . LEU A 1 174 ? -7.894 -7.623 23.517 1.00 75.81 174 LEU A O 1
ATOM 1402 N N . ILE A 1 175 ? -8.856 -6.577 25.258 1.00 76.81 175 ILE A N 1
ATOM 1403 C CA . ILE A 1 175 ? -8.534 -5.225 24.789 1.00 76.81 175 ILE A CA 1
ATOM 1404 C C . ILE A 1 175 ? -7.014 -5.034 24.760 1.00 76.81 175 ILE A C 1
ATOM 1406 O O . ILE A 1 175 ? -6.486 -4.607 23.739 1.00 76.81 175 ILE A O 1
ATOM 1410 N N . CYS A 1 176 ? -6.298 -5.414 25.819 1.00 77.19 176 CYS A N 1
ATOM 1411 C CA . CYS A 1 176 ? -4.839 -5.340 25.885 1.00 77.19 176 CYS A CA 1
ATOM 1412 C C . CYS A 1 176 ? -4.160 -6.111 24.744 1.00 77.19 176 CYS A C 1
ATOM 1414 O O . CYS A 1 176 ? -3.303 -5.554 24.061 1.00 77.19 176 CYS A O 1
ATOM 1416 N N . ILE A 1 177 ? -4.574 -7.359 24.495 1.00 77.69 177 ILE A N 1
ATOM 1417 C CA . ILE A 1 177 ? -4.063 -8.173 23.384 1.00 77.69 177 ILE A CA 1
ATOM 1418 C C . ILE A 1 177 ? -4.363 -7.484 22.050 1.00 77.69 177 ILE A C 1
ATOM 1420 O O . ILE A 1 177 ? -3.461 -7.312 21.231 1.00 77.69 177 ILE A O 1
ATOM 1424 N N . SER A 1 178 ? -5.603 -7.031 21.838 1.00 74.00 178 SER A N 1
ATOM 1425 C CA . SER A 1 178 ? -5.999 -6.384 20.581 1.00 74.00 178 SER A CA 1
ATOM 1426 C C . SER A 1 178 ? -5.199 -5.116 20.285 1.00 74.00 178 SER A C 1
ATOM 1428 O O . SER A 1 178 ? -4.838 -4.872 19.133 1.00 74.00 178 SER A O 1
ATOM 1430 N N . SER A 1 179 ? -4.866 -4.337 21.316 1.00 71.12 179 SER A N 1
ATOM 1431 C CA . SER A 1 179 ? -4.122 -3.090 21.162 1.00 71.12 179 SER A CA 1
ATOM 1432 C C . SER A 1 179 ? -2.637 -3.307 20.857 1.00 71.12 179 SER A C 1
ATOM 1434 O O . SER A 1 179 ? -1.989 -2.386 20.374 1.00 71.12 179 SER A O 1
ATOM 1436 N N . ILE A 1 180 ? -2.100 -4.512 21.090 1.00 73.81 180 ILE A N 1
ATOM 1437 C CA . ILE A 1 180 ? -0.742 -4.909 20.677 1.00 73.81 180 ILE A CA 1
ATOM 1438 C C . ILE A 1 180 ? -0.768 -5.566 19.291 1.00 73.81 180 ILE A C 1
ATOM 1440 O O . ILE A 1 180 ? 0.057 -5.254 18.432 1.00 73.81 180 ILE A O 1
ATOM 1444 N N . VAL A 1 181 ? -1.716 -6.478 19.061 1.00 73.56 181 VAL A N 1
ATOM 1445 C CA . VAL A 1 181 ? -1.787 -7.268 17.824 1.00 73.56 181 VAL A CA 1
ATOM 1446 C C . VAL A 1 181 ? -2.188 -6.401 16.631 1.00 73.56 181 VAL A C 1
ATOM 1448 O O . VAL A 1 181 ? -1.592 -6.529 15.564 1.00 73.56 181 VAL A O 1
ATOM 1451 N N . SER A 1 182 ? -3.158 -5.492 16.785 1.00 70.19 182 SER A N 1
ATOM 1452 C CA . SER A 1 182 ? -3.638 -4.690 15.651 1.00 70.19 182 SER A CA 1
ATOM 1453 C C . SER A 1 182 ? -2.576 -3.745 15.063 1.00 70.19 182 SER A C 1
ATOM 1455 O O . SER A 1 182 ? -2.413 -3.780 13.841 1.00 70.19 182 SER A O 1
ATOM 1457 N N . PRO A 1 183 ? -1.772 -2.980 15.838 1.00 67.50 183 PRO A N 1
ATOM 1458 C CA . PRO A 1 183 ? -0.684 -2.189 15.262 1.00 67.50 183 PRO A CA 1
ATOM 1459 C C . PRO A 1 183 ? 0.397 -3.057 14.620 1.00 67.50 183 PRO A C 1
ATOM 1461 O O . PRO A 1 183 ? 0.907 -2.690 13.565 1.00 67.50 183 PRO A O 1
ATOM 1464 N N . LEU A 1 184 ? 0.722 -4.216 15.207 1.00 70.56 184 LEU A N 1
ATOM 1465 C CA . LEU A 1 184 ? 1.700 -5.139 14.628 1.00 70.56 184 LEU A CA 1
ATOM 1466 C C . LEU A 1 184 ? 1.243 -5.626 13.249 1.00 70.56 184 LEU A C 1
ATOM 1468 O O . LEU A 1 184 ? 2.014 -5.562 12.295 1.00 70.56 184 LEU A O 1
ATOM 1472 N N . LEU A 1 185 ? -0.025 -6.026 13.120 1.00 70.50 185 LEU A N 1
ATOM 1473 C CA . LEU A 1 185 ? -0.611 -6.414 11.836 1.00 70.50 185 LEU A CA 1
ATOM 1474 C C . LEU A 1 185 ? -0.617 -5.256 10.833 1.00 70.50 185 LEU A C 1
ATOM 1476 O O . LEU A 1 185 ? -0.282 -5.471 9.673 1.00 70.50 185 LEU A O 1
ATOM 1480 N N . ILE A 1 186 ? -0.935 -4.028 11.259 1.00 69.56 186 ILE A N 1
ATOM 1481 C CA . ILE A 1 186 ? -0.893 -2.841 10.388 1.00 69.56 186 ILE A CA 1
ATOM 1482 C C . ILE A 1 186 ? 0.536 -2.561 9.910 1.00 69.56 186 ILE A C 1
ATOM 1484 O O . ILE A 1 186 ? 0.729 -2.264 8.732 1.00 69.56 186 ILE A O 1
ATOM 1488 N N . ILE A 1 187 ? 1.538 -2.664 10.787 1.00 69.81 187 ILE A N 1
ATOM 1489 C CA . ILE A 1 187 ? 2.953 -2.478 10.436 1.00 69.81 187 ILE A CA 1
ATOM 1490 C C . ILE A 1 187 ? 3.400 -3.573 9.466 1.00 69.81 187 ILE A C 1
ATOM 1492 O O . ILE A 1 187 ? 3.969 -3.254 8.425 1.00 69.81 187 ILE A O 1
ATOM 1496 N N . MET A 1 188 ? 3.095 -4.841 9.755 1.00 68.44 188 MET A N 1
ATOM 1497 C CA . MET A 1 188 ? 3.407 -5.971 8.875 1.00 68.44 188 MET A CA 1
ATOM 1498 C C . MET A 1 188 ? 2.735 -5.825 7.508 1.00 68.44 188 MET A C 1
ATOM 1500 O O . MET A 1 188 ? 3.384 -6.019 6.482 1.00 68.44 188 MET A O 1
ATOM 1504 N N . PHE A 1 189 ? 1.460 -5.435 7.475 1.00 66.88 189 PHE A N 1
ATOM 1505 C CA . PHE A 1 189 ? 0.720 -5.199 6.239 1.00 66.88 189 PHE A CA 1
ATOM 1506 C C . PHE A 1 189 ? 1.285 -4.006 5.461 1.00 66.88 189 PHE A C 1
ATOM 1508 O O . PHE A 1 189 ? 1.538 -4.121 4.269 1.00 66.88 189 PHE A O 1
ATOM 1515 N N . SER A 1 190 ? 1.576 -2.887 6.130 1.00 62.75 190 SER A N 1
ATOM 1516 C CA . SER A 1 190 ? 2.175 -1.697 5.505 1.00 62.75 190 SER A CA 1
ATOM 1517 C C . SER A 1 190 ? 3.570 -1.981 4.949 1.00 62.75 190 SER A C 1
ATOM 1519 O O . SER A 1 190 ? 3.910 -1.519 3.861 1.00 62.75 190 SER A O 1
ATOM 1521 N N . PHE A 1 191 ? 4.376 -2.753 5.680 1.00 62.69 191 PHE A N 1
ATOM 1522 C CA . PHE A 1 191 ? 5.675 -3.228 5.217 1.00 62.69 191 PHE A CA 1
ATOM 1523 C C . PHE A 1 191 ? 5.513 -4.154 4.009 1.00 62.69 191 PHE A C 1
ATOM 1525 O O . PHE A 1 191 ? 6.193 -3.967 3.009 1.00 62.69 191 PHE A O 1
ATOM 1532 N N . SER A 1 192 ? 4.556 -5.083 4.046 1.00 61.91 192 SER A N 1
ATOM 1533 C CA . SER A 1 192 ? 4.270 -5.983 2.921 1.00 61.91 192 SER A CA 1
ATOM 1534 C C . SER A 1 192 ? 3.811 -5.216 1.676 1.00 61.91 192 SER A C 1
ATOM 1536 O O . SER A 1 192 ? 4.306 -5.476 0.583 1.00 61.91 192 SER A O 1
ATOM 1538 N N . LEU A 1 193 ? 2.943 -4.208 1.826 1.00 60.81 193 LEU A N 1
ATOM 1539 C CA . LEU A 1 193 ? 2.525 -3.338 0.724 1.00 60.81 193 LEU A CA 1
ATOM 1540 C C . LEU A 1 193 ? 3.708 -2.584 0.096 1.00 60.81 193 LEU A C 1
ATOM 1542 O O . LEU A 1 193 ? 3.817 -2.532 -1.127 1.00 60.81 193 LEU A O 1
ATOM 1546 N N . LYS A 1 194 ? 4.612 -2.024 0.910 1.00 57.00 194 LYS A N 1
ATOM 1547 C CA . LYS A 1 194 ? 5.809 -1.326 0.406 1.00 57.00 194 LYS A CA 1
ATOM 1548 C C . LYS A 1 194 ? 6.799 -2.270 -0.273 1.00 57.00 194 LYS A C 1
ATOM 1550 O O . LYS A 1 194 ? 7.377 -1.917 -1.293 1.00 57.00 194 LYS A O 1
ATOM 1555 N N . THR A 1 195 ? 6.999 -3.457 0.290 1.00 59.34 195 THR A N 1
ATOM 1556 C CA . THR A 1 195 ? 7.977 -4.421 -0.225 1.00 59.34 195 THR A CA 1
ATOM 1557 C C . THR A 1 195 ? 7.506 -5.045 -1.537 1.00 59.34 195 THR A C 1
ATOM 1559 O O . THR A 1 195 ? 8.299 -5.147 -2.476 1.00 59.34 195 THR A O 1
ATOM 1562 N N . PHE A 1 196 ? 6.222 -5.410 -1.624 1.00 57.59 196 PHE A N 1
ATOM 1563 C CA . PHE A 1 196 ? 5.705 -6.266 -2.693 1.00 57.59 196 PHE A CA 1
ATOM 1564 C C . PHE A 1 196 ? 4.778 -5.570 -3.696 1.00 57.59 196 PHE A C 1
ATOM 1566 O O . PHE A 1 196 ? 4.624 -6.088 -4.795 1.00 57.59 196 PHE A O 1
ATOM 1573 N N . VAL A 1 197 ? 4.163 -4.426 -3.365 1.00 67.88 197 VAL A N 1
ATOM 1574 C CA . VAL A 1 197 ? 3.065 -3.864 -4.179 1.00 67.88 197 VAL A CA 1
ATOM 1575 C C . VAL A 1 197 ? 3.457 -2.615 -4.947 1.00 67.88 197 VAL A C 1
ATOM 1577 O O . VAL A 1 197 ? 3.423 -2.613 -6.180 1.00 67.88 197 VAL A O 1
ATOM 1580 N N . ALA A 1 198 ? 3.804 -1.548 -4.234 1.00 72.88 198 ALA A N 1
ATOM 1581 C CA . ALA A 1 198 ? 4.017 -0.251 -4.853 1.00 72.88 198 ALA A CA 1
ATOM 1582 C C . ALA A 1 198 ? 5.175 0.507 -4.213 1.00 72.88 198 ALA A C 1
ATOM 1584 O O . ALA A 1 198 ? 5.277 0.599 -2.989 1.00 72.88 198 ALA A O 1
ATOM 1585 N N . GLU A 1 199 ? 6.004 1.103 -5.062 1.00 81.06 199 GLU A N 1
ATOM 1586 C CA . GLU A 1 199 ? 7.175 1.864 -4.652 1.00 81.06 199 GLU A CA 1
ATOM 1587 C C . GLU A 1 199 ? 7.150 3.272 -5.248 1.00 81.06 199 GLU A C 1
ATOM 1589 O O . GLU A 1 199 ? 6.789 3.471 -6.407 1.00 81.06 199 GLU A O 1
ATOM 1594 N N . PHE A 1 200 ? 7.506 4.270 -4.439 1.00 84.62 200 PHE A N 1
ATOM 1595 C CA . PHE A 1 200 ? 7.520 5.667 -4.862 1.00 84.62 200 PHE A CA 1
ATOM 1596 C C . PHE A 1 200 ? 8.925 6.051 -5.315 1.00 84.62 200 PHE A C 1
ATOM 1598 O O . PHE A 1 200 ? 9.876 5.906 -4.549 1.00 84.62 200 PHE A O 1
ATOM 1605 N N . ARG A 1 201 ? 9.058 6.556 -6.544 1.00 88.31 201 ARG A N 1
ATOM 1606 C CA . ARG A 1 201 ? 10.351 6.932 -7.135 1.00 88.31 201 ARG A CA 1
ATOM 1607 C C . ARG A 1 201 ? 10.359 8.384 -7.584 1.00 88.31 201 ARG A C 1
ATOM 1609 O O . ARG A 1 201 ? 9.331 8.919 -7.980 1.00 88.31 201 ARG A O 1
ATOM 1616 N N . TYR A 1 202 ? 11.523 9.011 -7.499 1.00 92.19 202 TYR A N 1
ATOM 1617 C CA . TYR A 1 202 ? 11.776 10.379 -7.941 1.00 92.19 202 TYR A CA 1
ATOM 1618 C C . TYR A 1 202 ? 12.612 10.350 -9.221 1.00 92.19 202 TYR A C 1
ATOM 1620 O O . TYR A 1 202 ? 13.504 9.510 -9.326 1.00 92.19 202 TYR A O 1
ATOM 1628 N N . ILE A 1 203 ? 12.334 11.246 -10.171 1.00 94.50 203 ILE A N 1
ATOM 1629 C CA . ILE A 1 203 ? 13.042 11.337 -11.453 1.00 94.50 203 ILE A CA 1
ATOM 1630 C C . ILE A 1 203 ? 14.117 12.430 -11.407 1.00 94.50 203 ILE A C 1
ATOM 1632 O O . ILE A 1 203 ? 13.779 13.617 -11.416 1.00 94.50 203 ILE A O 1
ATOM 1636 N N . PRO A 1 204 ? 15.414 12.058 -11.376 1.00 91.69 204 PRO A N 1
ATOM 1637 C CA . PRO A 1 204 ? 16.508 13.023 -11.304 1.00 91.69 204 PRO A CA 1
ATOM 1638 C C . PRO A 1 204 ? 17.017 13.497 -12.674 1.00 91.69 204 PRO A C 1
ATOM 1640 O O . PRO A 1 204 ? 17.761 14.470 -12.718 1.00 91.69 204 PRO A O 1
ATOM 1643 N N . ALA A 1 205 ? 16.670 12.818 -13.774 1.00 92.62 205 ALA A N 1
ATOM 1644 C CA . ALA A 1 205 ? 17.317 13.002 -15.077 1.00 92.62 205 ALA A CA 1
ATOM 1645 C C . ALA A 1 205 ? 16.322 13.060 -16.248 1.00 92.62 205 ALA A C 1
ATOM 1647 O O . ALA A 1 205 ? 15.265 12.432 -16.208 1.00 92.62 205 ALA A O 1
ATOM 1648 N N . SER A 1 206 ? 16.715 13.749 -17.323 1.00 95.38 206 SER A N 1
ATOM 1649 C CA . SER A 1 206 ? 15.897 14.057 -18.510 1.00 95.38 206 SER A CA 1
ATOM 1650 C C . SER A 1 206 ? 15.835 12.950 -19.574 1.00 95.38 206 SER A C 1
ATOM 1652 O O . SER A 1 206 ? 15.208 13.126 -20.615 1.00 95.38 206 SER A O 1
ATOM 1654 N N . SER A 1 207 ? 16.449 11.783 -19.340 1.00 96.00 207 SER A N 1
ATOM 1655 C CA . SER A 1 207 ? 16.526 10.694 -20.342 1.00 96.00 207 SER A CA 1
ATOM 1656 C C . SER A 1 207 ? 15.167 10.146 -20.808 1.00 96.00 207 SER A C 1
ATOM 1658 O O . SER A 1 207 ? 15.085 9.464 -21.825 1.00 96.00 207 SER A O 1
ATOM 1660 N N . MET A 1 208 ? 14.104 10.418 -20.050 1.00 97.06 208 MET A N 1
ATOM 1661 C CA . MET A 1 208 ? 12.736 9.986 -20.335 1.00 97.06 208 MET A CA 1
ATOM 1662 C C . MET A 1 208 ? 11.828 11.146 -20.768 1.00 97.06 208 MET A C 1
ATOM 1664 O O . MET A 1 208 ? 10.612 10.970 -20.834 1.00 97.06 208 MET A O 1
ATOM 1668 N N . GLU A 1 209 ? 12.384 12.326 -21.050 1.00 96.06 209 GLU A N 1
ATOM 1669 C CA . GLU A 1 209 ? 11.611 13.442 -21.596 1.00 96.06 209 GLU A CA 1
ATOM 1670 C C . GLU A 1 209 ? 11.133 13.127 -23.027 1.00 96.06 209 GLU A C 1
ATOM 1672 O O . GLU A 1 209 ? 11.856 12.471 -23.777 1.00 96.06 209 GLU A O 1
ATOM 1677 N N . PRO A 1 210 ? 9.925 13.571 -23.423 1.00 94.50 210 PRO A N 1
ATOM 1678 C CA . PRO A 1 210 ? 9.008 14.438 -22.674 1.00 94.50 210 PRO A CA 1
ATOM 1679 C C . PRO A 1 210 ? 8.078 13.680 -21.710 1.00 94.50 210 PRO A C 1
ATOM 1681 O O . PRO A 1 210 ? 7.359 14.318 -20.938 1.00 94.50 210 PRO A O 1
ATOM 1684 N N . THR A 1 211 ? 8.067 12.344 -21.749 1.00 96.12 211 THR A N 1
ATOM 1685 C CA . THR A 1 211 ? 7.134 11.499 -20.988 1.00 96.12 211 THR A CA 1
ATOM 1686 C C . THR A 1 211 ? 7.275 11.688 -19.480 1.00 96.12 211 THR A C 1
ATOM 1688 O O . THR A 1 211 ? 6.277 11.863 -18.778 1.00 96.12 211 THR A O 1
ATOM 1691 N N . LEU A 1 212 ? 8.513 11.680 -18.983 1.00 96.31 212 LEU A N 1
ATOM 1692 C CA . LEU A 1 212 ? 8.862 11.937 -17.588 1.00 96.31 212 LEU A CA 1
ATOM 1693 C C . LEU A 1 212 ? 9.877 13.075 -17.544 1.00 96.31 212 LEU A C 1
ATOM 1695 O O . LEU A 1 212 ? 10.897 13.009 -18.227 1.00 96.31 212 LEU A O 1
ATOM 1699 N N . GLN A 1 213 ? 9.615 14.093 -16.728 1.00 95.94 213 GLN A N 1
ATOM 1700 C CA . GLN A 1 213 ? 10.514 15.236 -16.569 1.00 95.94 213 GLN A CA 1
ATOM 1701 C C . GLN A 1 213 ? 11.197 15.185 -15.207 1.00 95.94 213 GLN A C 1
ATOM 1703 O O . GLN A 1 213 ? 10.744 14.526 -14.263 1.00 95.94 213 GLN A O 1
ATOM 1708 N N . ILE A 1 214 ? 12.292 15.932 -15.104 1.00 95.50 214 ILE A N 1
ATOM 1709 C CA . ILE A 1 214 ? 13.011 16.124 -13.848 1.00 95.50 214 ILE A CA 1
ATOM 1710 C C . ILE A 1 214 ? 12.038 16.636 -12.776 1.00 95.50 214 ILE A C 1
ATOM 1712 O O . ILE A 1 214 ? 11.245 17.546 -13.014 1.00 95.50 214 ILE A O 1
ATOM 1716 N N . ASN A 1 215 ? 12.142 16.066 -11.575 1.00 93.31 215 ASN A N 1
ATOM 1717 C CA . ASN A 1 215 ? 11.278 16.284 -10.411 1.00 93.31 215 ASN A CA 1
ATOM 1718 C C . ASN A 1 215 ? 9.940 15.536 -10.383 1.00 93.31 215 ASN A C 1
ATOM 1720 O O . ASN A 1 215 ? 9.245 15.610 -9.360 1.00 93.31 215 ASN A O 1
ATOM 1724 N N . ASP A 1 216 ? 9.591 14.775 -11.423 1.00 95.25 216 ASP A N 1
ATOM 1725 C CA . ASP A 1 216 ? 8.423 13.900 -11.347 1.00 95.25 216 ASP A CA 1
ATOM 1726 C C . ASP A 1 216 ? 8.589 12.869 -10.228 1.00 95.25 216 ASP A C 1
ATOM 1728 O O . ASP A 1 216 ? 9.665 12.306 -10.003 1.00 95.25 216 ASP A O 1
ATOM 1732 N N . ARG A 1 217 ? 7.489 12.600 -9.523 1.00 93.25 217 ARG A N 1
ATOM 1733 C CA . ARG A 1 217 ? 7.397 11.511 -8.555 1.00 93.25 217 ARG A CA 1
ATOM 1734 C C . ARG A 1 217 ? 6.371 10.499 -9.018 1.00 93.25 217 ARG A C 1
ATOM 1736 O O . ARG A 1 217 ? 5.214 10.833 -9.293 1.00 93.25 217 ARG A O 1
ATOM 1743 N N . LEU A 1 218 ? 6.812 9.254 -9.093 1.00 91.00 218 LEU A N 1
ATOM 1744 C CA . LEU A 1 218 ? 6.109 8.165 -9.743 1.00 91.00 218 LEU A CA 1
ATOM 1745 C C . LEU A 1 218 ? 5.688 7.097 -8.745 1.00 91.00 218 LEU A C 1
ATOM 1747 O O . LEU A 1 218 ? 6.324 6.905 -7.710 1.00 91.00 218 LEU A O 1
ATOM 1751 N N . VAL A 1 219 ? 4.645 6.363 -9.116 1.00 90.06 219 VAL A N 1
ATOM 1752 C CA . VAL A 1 219 ? 4.264 5.092 -8.505 1.00 90.06 219 VAL A CA 1
ATOM 1753 C C . VAL A 1 219 ? 4.713 3.956 -9.420 1.00 90.06 219 VAL A C 1
ATOM 1755 O O . VAL A 1 219 ? 4.292 3.871 -10.580 1.00 90.06 219 VAL A O 1
ATOM 1758 N N . VAL A 1 220 ? 5.554 3.077 -8.884 1.00 90.31 220 VAL A N 1
ATOM 1759 C CA . VAL A 1 220 ? 6.047 1.863 -9.536 1.00 90.31 220 VAL A CA 1
ATOM 1760 C C . VAL A 1 220 ? 5.247 0.673 -9.020 1.00 90.31 220 VAL A C 1
ATOM 1762 O O . VAL A 1 220 ? 5.216 0.435 -7.817 1.00 90.31 220 VAL A O 1
ATOM 1765 N N . ASN A 1 221 ? 4.595 -0.065 -9.916 1.00 87.44 221 ASN A N 1
ATOM 1766 C CA . ASN A 1 221 ? 3.891 -1.305 -9.603 1.00 87.44 221 ASN A CA 1
ATOM 1767 C C . ASN A 1 221 ? 4.865 -2.486 -9.720 1.00 87.44 221 ASN A C 1
ATOM 1769 O O . ASN A 1 221 ? 5.370 -2.755 -10.811 1.00 87.44 221 ASN A O 1
ATOM 1773 N N . LYS A 1 222 ? 5.113 -3.176 -8.603 1.00 83.94 222 LYS A N 1
ATOM 1774 C CA . LYS A 1 222 ? 6.027 -4.328 -8.525 1.00 83.94 222 LYS A CA 1
ATOM 1775 C C . LYS A 1 222 ? 5.314 -5.662 -8.766 1.00 83.94 222 LYS A C 1
ATOM 1777 O O . LYS A 1 222 ? 5.919 -6.596 -9.277 1.00 83.94 222 LYS A O 1
ATOM 1782 N N . LEU A 1 223 ? 4.015 -5.744 -8.459 1.00 79.75 223 LEU A N 1
ATOM 1783 C CA . LEU A 1 223 ? 3.224 -6.971 -8.627 1.00 79.75 223 LEU A CA 1
ATOM 1784 C C . LEU A 1 223 ? 3.001 -7.359 -10.082 1.00 79.75 223 LEU A C 1
ATOM 1786 O O . LEU A 1 223 ? 2.889 -8.546 -10.377 1.00 79.75 223 LEU A O 1
ATOM 1790 N N . ILE A 1 224 ? 2.922 -6.379 -10.982 1.00 80.56 224 ILE A N 1
ATOM 1791 C CA . ILE A 1 224 ? 2.526 -6.636 -12.368 1.00 80.56 224 ILE A CA 1
ATOM 1792 C C . ILE A 1 224 ? 3.419 -7.680 -13.048 1.00 80.56 224 ILE A C 1
ATOM 1794 O O . ILE A 1 224 ? 2.902 -8.529 -13.762 1.00 80.56 224 ILE A O 1
ATOM 1798 N N . TYR A 1 225 ? 4.722 -7.709 -12.748 1.00 80.94 225 TYR A N 1
ATOM 1799 C CA . TYR A 1 225 ? 5.649 -8.668 -13.360 1.00 80.94 225 TYR A CA 1
ATOM 1800 C C . TYR A 1 225 ? 5.810 -9.995 -12.610 1.00 80.94 225 TYR A C 1
ATOM 1802 O O . TYR A 1 225 ? 6.536 -10.882 -13.062 1.00 80.94 225 TYR A O 1
ATOM 1810 N N . HIS A 1 226 ? 5.114 -10.155 -11.482 1.00 76.25 226 HIS A N 1
ATOM 1811 C CA . HIS A 1 226 ? 4.905 -11.464 -10.863 1.00 76.25 226 HIS A CA 1
ATOM 1812 C C . HIS A 1 226 ? 3.735 -12.221 -11.501 1.00 76.25 226 HIS A C 1
ATOM 1814 O O . HIS A 1 226 ? 3.689 -13.446 -11.406 1.00 76.25 226 HIS A O 1
ATOM 1820 N N . LEU A 1 227 ? 2.799 -11.500 -12.125 1.00 74.06 227 LEU A N 1
ATOM 1821 C CA . LEU A 1 227 ? 1.601 -12.058 -12.754 1.00 74.06 227 LEU A CA 1
ATOM 1822 C C . LEU A 1 227 ? 1.740 -12.134 -14.279 1.00 74.06 227 LEU A C 1
ATOM 1824 O O . LEU A 1 227 ? 1.396 -13.156 -14.864 1.00 74.06 227 LEU A O 1
ATOM 1828 N N . ASP A 1 228 ? 2.303 -11.094 -14.895 1.00 81.62 228 ASP A N 1
ATOM 1829 C CA . ASP A 1 228 ? 2.464 -10.957 -16.342 1.00 81.62 228 ASP A CA 1
ATOM 1830 C C . ASP A 1 228 ? 3.936 -10.767 -16.741 1.00 81.62 228 ASP A C 1
ATOM 1832 O O . ASP A 1 228 ? 4.803 -10.454 -15.927 1.00 81.62 228 ASP A O 1
ATOM 1836 N N . ASN A 1 229 ? 4.250 -10.933 -18.026 1.00 90.00 229 ASN A N 1
ATOM 1837 C CA . ASN A 1 229 ? 5.569 -10.572 -18.551 1.00 90.00 229 ASN A CA 1
ATOM 1838 C C . ASN A 1 229 ? 5.615 -9.083 -18.939 1.00 90.00 229 ASN A C 1
ATOM 1840 O O . ASN A 1 229 ? 4.614 -8.577 -19.453 1.00 90.00 229 ASN A O 1
ATOM 1844 N N . PRO A 1 230 ? 6.758 -8.391 -18.761 1.00 94.81 230 PRO A N 1
ATOM 1845 C CA . PRO A 1 230 ? 6.962 -7.053 -19.308 1.00 94.81 230 PRO A CA 1
ATOM 1846 C C . PRO A 1 230 ? 6.656 -6.970 -20.805 1.00 94.81 230 PRO A C 1
ATOM 1848 O O . PRO A 1 230 ? 7.061 -7.836 -21.582 1.00 94.81 230 PRO A O 1
ATOM 1851 N N . GLN A 1 231 ? 5.926 -5.928 -21.197 1.00 95.56 231 GLN A N 1
ATOM 1852 C CA . GLN A 1 231 ? 5.466 -5.728 -22.569 1.00 95.56 231 GLN A CA 1
ATOM 1853 C C . GLN A 1 231 ? 6.230 -4.591 -23.250 1.00 95.56 231 GLN A C 1
ATOM 1855 O O . GLN A 1 231 ? 6.807 -3.717 -22.598 1.00 95.56 231 GLN A O 1
ATOM 1860 N N . ARG A 1 232 ? 6.222 -4.577 -24.589 1.00 96.94 232 ARG A N 1
ATOM 1861 C CA . ARG A 1 232 ? 6.827 -3.482 -25.355 1.00 96.94 232 ARG A CA 1
ATOM 1862 C C . ARG A 1 232 ? 6.100 -2.182 -25.030 1.00 96.94 232 ARG A C 1
ATOM 1864 O O . ARG A 1 232 ? 4.876 -2.156 -24.948 1.00 96.94 232 ARG A O 1
ATOM 1871 N N . GLY A 1 233 ? 6.859 -1.108 -24.862 1.00 96.25 233 GLY A N 1
ATOM 1872 C CA . GLY A 1 233 ? 6.341 0.199 -24.483 1.00 96.25 233 GLY A CA 1
ATOM 1873 C C . GLY A 1 233 ? 6.224 0.399 -22.974 1.00 96.25 233 GLY A C 1
ATOM 1874 O O . GLY A 1 233 ? 6.053 1.538 -22.547 1.00 96.25 233 GLY A O 1
ATOM 1875 N N . ASP A 1 234 ? 6.381 -0.642 -22.152 1.00 97.06 234 ASP A N 1
ATOM 1876 C CA . ASP A 1 234 ? 6.373 -0.473 -20.702 1.00 97.06 234 ASP A CA 1
ATOM 1877 C C . ASP A 1 234 ? 7.569 0.366 -20.247 1.00 97.06 234 ASP A C 1
ATOM 1879 O O . ASP A 1 234 ? 8.713 0.096 -20.611 1.00 97.06 234 ASP A O 1
ATOM 1883 N N . ILE A 1 235 ? 7.314 1.370 -19.407 1.00 97.62 235 ILE A N 1
ATOM 1884 C CA . ILE A 1 235 ? 8.373 2.102 -18.713 1.00 97.62 235 ILE A CA 1
ATOM 1885 C C . ILE A 1 235 ? 8.679 1.361 -17.420 1.00 97.62 235 ILE A C 1
ATOM 1887 O O . ILE A 1 235 ? 7.819 1.240 -16.545 1.00 97.62 235 ILE A O 1
ATOM 1891 N N . ILE A 1 236 ? 9.900 0.860 -17.299 1.00 97.38 236 ILE A N 1
ATOM 1892 C CA . ILE A 1 236 ? 10.325 0.027 -16.180 1.00 97.38 236 ILE A CA 1
ATOM 1893 C C . ILE A 1 236 ? 11.383 0.710 -15.338 1.00 97.38 236 ILE A C 1
ATOM 1895 O O . ILE A 1 236 ? 12.243 1.414 -15.860 1.00 97.38 236 ILE A O 1
ATOM 1899 N N . VAL A 1 237 ? 11.3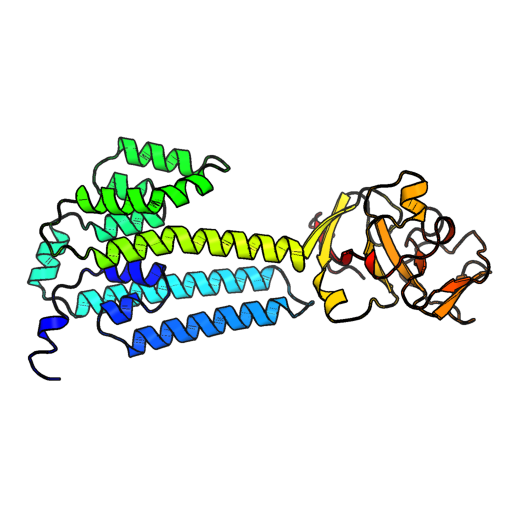22 0.455 -14.034 1.00 96.00 237 VAL A N 1
ATOM 1900 C CA . VAL A 1 237 ? 12.418 0.721 -13.103 1.00 96.00 237 VAL A CA 1
ATOM 1901 C C . VAL A 1 237 ? 13.172 -0.585 -12.892 1.00 96.00 237 VAL A C 1
ATOM 1903 O O . VAL A 1 237 ? 12.541 -1.625 -12.693 1.00 96.00 237 VAL A O 1
ATOM 1906 N N . PHE A 1 238 ? 14.497 -0.549 -12.961 1.00 96.38 238 PHE A N 1
ATOM 1907 C CA . PHE A 1 238 ? 15.346 -1.728 -12.822 1.00 96.38 238 PHE A CA 1
ATOM 1908 C C . PHE A 1 238 ? 16.646 -1.399 -12.086 1.00 96.38 238 PHE A C 1
ATOM 1910 O O . PHE A 1 238 ? 17.172 -0.291 -12.196 1.00 96.38 238 PHE A O 1
ATOM 1917 N N . GLU A 1 239 ? 17.157 -2.376 -11.344 1.00 95.75 239 GLU A N 1
ATOM 1918 C CA . GLU A 1 239 ? 18.467 -2.296 -10.705 1.00 95.75 239 GLU A CA 1
ATOM 1919 C C . GLU A 1 239 ? 19.574 -2.296 -11.759 1.00 95.75 239 GLU A C 1
ATOM 1921 O O . GLU A 1 239 ? 19.478 -3.007 -12.766 1.00 95.75 239 GLU A O 1
ATOM 1926 N N . ALA A 1 240 ? 20.669 -1.581 -11.492 1.00 94.56 240 ALA A N 1
ATOM 1927 C CA . ALA A 1 240 ? 21.854 -1.597 -12.346 1.00 94.56 240 ALA A CA 1
ATOM 1928 C C . ALA A 1 240 ? 22.260 -3.038 -12.729 1.00 94.56 240 ALA A C 1
ATOM 1930 O O . ALA A 1 240 ? 22.430 -3.918 -11.875 1.00 94.56 240 ALA A O 1
ATOM 1931 N N . THR A 1 241 ? 22.399 -3.282 -14.034 1.00 95.19 241 THR A N 1
ATOM 1932 C CA . THR A 1 241 ? 22.859 -4.564 -14.585 1.00 95.19 241 THR A CA 1
ATOM 1933 C C . THR A 1 241 ? 24.322 -4.811 -14.218 1.00 95.19 241 THR A C 1
ATOM 1935 O O . THR A 1 241 ? 25.027 -3.899 -13.790 1.00 95.19 241 THR A O 1
ATOM 1938 N N . ASP A 1 242 ? 24.825 -6.031 -14.409 1.00 93.19 242 ASP A N 1
ATOM 1939 C CA . ASP A 1 242 ? 26.226 -6.340 -14.086 1.00 93.19 242 ASP A CA 1
ATOM 1940 C C . ASP A 1 242 ? 27.223 -5.489 -14.887 1.00 93.19 242 ASP A C 1
ATOM 1942 O O . ASP A 1 242 ? 28.287 -5.144 -14.374 1.00 93.19 242 ASP A O 1
ATOM 1946 N N . ASN A 1 243 ? 26.876 -5.101 -16.118 1.00 92.44 243 ASN A N 1
ATOM 1947 C CA . ASN A 1 243 ? 27.687 -4.187 -16.924 1.00 92.44 243 ASN A CA 1
ATOM 1948 C C . ASN A 1 243 ? 27.704 -2.776 -16.319 1.00 92.44 243 ASN A C 1
ATOM 1950 O O . ASN A 1 243 ? 28.778 -2.223 -16.099 1.00 92.44 243 ASN A O 1
ATOM 1954 N N . LEU A 1 244 ? 26.538 -2.244 -15.941 1.00 94.06 244 LEU A N 1
ATOM 1955 C CA . LEU A 1 244 ? 26.429 -0.951 -15.256 1.00 94.06 244 LEU A CA 1
ATOM 1956 C C . LEU A 1 244 ? 27.163 -0.953 -13.904 1.00 94.06 244 LEU A C 1
ATOM 1958 O O . LEU A 1 244 ? 27.869 -0.003 -13.571 1.00 94.06 244 LEU A O 1
ATOM 1962 N N . LYS A 1 245 ? 27.064 -2.049 -13.142 1.00 93.88 245 LYS A N 1
ATOM 1963 C CA . LYS A 1 245 ? 27.773 -2.224 -11.865 1.00 93.88 245 LYS A CA 1
ATOM 1964 C C . LYS A 1 245 ? 29.292 -2.230 -12.044 1.00 93.88 245 LYS A C 1
ATOM 1966 O O . LYS A 1 245 ? 29.992 -1.644 -11.220 1.00 93.88 245 LYS A O 1
ATOM 1971 N N . LYS A 1 246 ? 29.812 -2.844 -13.116 1.00 93.19 246 LYS A N 1
ATOM 1972 C CA . LYS A 1 246 ? 31.249 -2.811 -13.460 1.00 93.19 246 LYS A CA 1
ATOM 1973 C C . LYS A 1 246 ? 31.739 -1.400 -13.793 1.00 93.19 246 LYS A C 1
ATOM 1975 O O . LYS A 1 246 ? 32.875 -1.075 -13.471 1.00 93.19 246 LYS A O 1
ATOM 1980 N N . GLU A 1 247 ? 30.882 -0.566 -14.376 1.00 91.94 247 GLU A N 1
ATOM 1981 C CA . GLU A 1 247 ? 31.158 0.855 -14.642 1.00 91.94 247 GLU A CA 1
ATOM 1982 C C . GLU A 1 247 ? 31.024 1.750 -13.395 1.00 91.94 247 GLU A C 1
ATOM 1984 O O . GLU A 1 247 ? 31.310 2.943 -13.450 1.00 91.94 247 GLU A O 1
ATOM 1989 N N . GLY A 1 248 ? 30.627 1.185 -12.249 1.00 92.75 248 GLY A N 1
ATOM 1990 C CA . GLY A 1 248 ? 30.511 1.900 -10.978 1.00 92.75 248 GLY A CA 1
ATOM 1991 C C . GLY A 1 248 ? 29.116 2.452 -10.678 1.00 92.75 248 GLY A C 1
ATOM 1992 O O . GLY A 1 248 ? 28.932 3.063 -9.623 1.00 92.75 248 GLY A O 1
ATOM 1993 N N . TYR A 1 249 ? 28.123 2.203 -11.537 1.00 92.19 249 TYR A N 1
ATOM 1994 C CA . TYR A 1 249 ? 26.740 2.594 -11.273 1.00 92.19 249 TYR A CA 1
ATOM 1995 C C . TYR A 1 249 ? 26.090 1.665 -10.248 1.00 92.19 249 TYR A C 1
ATOM 1997 O O . TYR A 1 249 ? 26.140 0.438 -10.359 1.00 92.19 249 TYR A O 1
ATOM 2005 N N . LYS A 1 250 ? 25.455 2.266 -9.240 1.00 90.19 250 LYS A N 1
ATOM 2006 C CA . LYS A 1 250 ? 24.729 1.552 -8.176 1.00 90.19 250 LYS A CA 1
ATOM 2007 C C . LYS A 1 250 ? 23.268 1.970 -8.056 1.00 90.19 250 LYS A C 1
ATOM 2009 O O . LYS A 1 25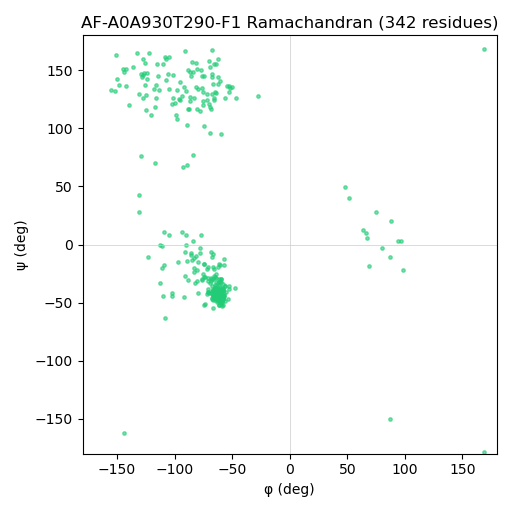0 ? 22.526 1.320 -7.329 1.00 90.19 250 LYS A O 1
ATOM 2014 N N . ASP A 1 251 ? 22.886 3.040 -8.743 1.00 90.69 251 ASP A N 1
ATOM 2015 C CA . ASP A 1 251 ? 21.535 3.576 -8.701 1.00 90.69 251 ASP A CA 1
ATOM 2016 C C . ASP A 1 251 ? 20.602 2.802 -9.637 1.00 90.69 251 ASP A C 1
ATOM 2018 O O . ASP A 1 251 ? 21.037 2.180 -10.611 1.00 90.69 251 ASP A O 1
ATOM 2022 N N . ASP A 1 252 ? 19.307 2.860 -9.339 1.00 93.81 252 ASP A N 1
ATOM 2023 C CA . ASP A 1 252 ? 18.268 2.282 -10.185 1.00 93.81 252 ASP A CA 1
ATOM 2024 C C . ASP A 1 252 ? 18.020 3.160 -11.415 1.00 93.81 252 ASP A C 1
ATOM 2026 O O . ASP A 1 252 ? 18.045 4.393 -11.354 1.00 93.81 252 ASP A O 1
ATOM 2030 N N . PHE A 1 253 ? 17.711 2.518 -12.536 1.00 96.44 253 PHE A N 1
ATOM 2031 C CA . PHE A 1 253 ? 17.458 3.174 -13.811 1.00 96.44 253 PHE A CA 1
ATOM 2032 C C . PHE A 1 253 ? 15.986 3.071 -14.192 1.00 96.44 253 PHE A C 1
ATOM 2034 O O . PHE A 1 253 ? 15.277 2.151 -13.790 1.00 96.44 253 PHE A O 1
ATOM 2041 N N . ILE A 1 254 ? 15.534 4.021 -15.010 1.00 97.50 254 ILE A N 1
ATOM 2042 C CA . ILE A 1 254 ? 14.205 4.014 -15.620 1.00 97.50 254 ILE A CA 1
ATOM 2043 C C . ILE A 1 254 ? 14.322 4.196 -17.130 1.00 97.50 254 ILE A C 1
ATOM 2045 O O . ILE A 1 254 ? 14.991 5.132 -17.583 1.00 97.50 254 ILE A O 1
ATOM 2049 N N . LYS A 1 255 ? 13.727 3.277 -17.896 1.00 97.94 255 LYS A N 1
ATOM 2050 C CA . LYS A 1 255 ? 13.745 3.254 -19.371 1.00 97.94 255 LYS A CA 1
ATOM 2051 C C . LYS A 1 255 ? 12.486 2.585 -19.926 1.00 97.94 255 LYS A C 1
ATOM 2053 O O . LYS A 1 255 ? 11.788 1.884 -19.192 1.00 97.94 255 LYS A O 1
ATOM 2058 N N . ARG A 1 256 ? 12.201 2.791 -21.213 1.00 98.38 256 ARG A N 1
ATOM 2059 C CA . ARG A 1 256 ? 11.104 2.132 -21.930 1.00 98.38 256 ARG A CA 1
ATOM 2060 C C . ARG A 1 256 ? 11.587 0.847 -22.592 1.00 98.38 256 ARG A C 1
ATOM 2062 O O . ARG A 1 256 ? 12.636 0.844 -23.231 1.00 98.38 256 ARG A O 1
ATOM 2069 N N . ILE A 1 257 ? 10.817 -0.230 -22.470 1.00 98.50 257 ILE A N 1
ATOM 2070 C CA . ILE A 1 257 ? 11.073 -1.489 -23.174 1.00 98.50 257 ILE A CA 1
ATOM 2071 C C . ILE A 1 257 ? 10.805 -1.302 -24.662 1.00 98.50 257 ILE A C 1
ATOM 2073 O O . ILE A 1 257 ? 9.685 -0.989 -25.066 1.00 98.50 257 ILE A O 1
ATOM 2077 N N . ILE A 1 258 ? 11.835 -1.544 -25.465 1.00 98.38 258 ILE A N 1
ATOM 2078 C CA . ILE A 1 258 ? 11.794 -1.436 -26.920 1.00 98.38 258 ILE A CA 1
ATOM 2079 C C . ILE A 1 258 ? 11.890 -2.800 -27.579 1.00 98.38 258 ILE A C 1
ATOM 2081 O O . ILE A 1 258 ? 11.108 -3.037 -28.483 1.00 98.38 258 ILE A O 1
ATOM 2085 N N . GLY A 1 259 ? 12.782 -3.690 -27.137 1.00 98.06 259 GLY A N 1
ATOM 2086 C CA . GLY A 1 259 ? 12.914 -5.055 -27.662 1.00 98.06 259 GLY A CA 1
ATOM 2087 C C . GLY A 1 259 ? 12.533 -6.104 -26.624 1.00 98.06 259 GLY A C 1
ATOM 2088 O O . GLY A 1 259 ? 12.979 -6.024 -25.475 1.00 98.06 259 GLY A O 1
ATOM 2089 N N . LEU A 1 260 ? 11.719 -7.075 -27.033 1.00 98.56 260 LEU A N 1
ATOM 2090 C CA . LEU A 1 260 ? 11.307 -8.222 -26.225 1.00 98.56 260 LEU A CA 1
ATOM 2091 C C . LEU A 1 260 ? 12.267 -9.407 -26.420 1.00 98.56 260 LEU A C 1
ATOM 2093 O O . LEU A 1 260 ? 13.059 -9.401 -27.366 1.00 98.56 260 LEU A O 1
ATOM 2097 N N . PRO A 1 261 ? 12.206 -10.437 -25.556 1.00 98.44 261 PRO A N 1
ATOM 2098 C CA . PRO A 1 261 ? 13.037 -11.621 -25.701 1.00 98.44 261 PRO A CA 1
ATOM 2099 C C . PRO A 1 261 ? 13.002 -12.252 -27.096 1.00 98.44 261 PRO A C 1
ATOM 2101 O O . PRO A 1 261 ? 11.934 -12.479 -27.664 1.00 98.44 261 PRO A O 1
ATOM 2104 N N . ASN A 1 262 ? 14.183 -12.618 -27.597 1.00 98.25 262 ASN A N 1
ATOM 2105 C CA . ASN A 1 262 ? 14.437 -13.240 -28.902 1.00 98.25 262 ASN A CA 1
ATOM 2106 C C . ASN A 1 262 ? 14.136 -12.358 -30.126 1.00 98.25 262 ASN A C 1
ATOM 2108 O O . ASN A 1 262 ? 14.161 -12.853 -31.251 1.00 98.25 262 ASN A O 1
ATOM 2112 N N . GLU A 1 263 ? 13.876 -11.064 -29.940 1.00 98.38 263 GLU A N 1
ATOM 2113 C CA . GLU A 1 263 ? 13.676 -10.146 -31.059 1.00 98.38 263 GLU A CA 1
ATOM 2114 C C . GLU A 1 263 ? 14.983 -9.532 -31.546 1.00 98.38 263 GLU A C 1
ATOM 2116 O O . GLU A 1 263 ? 15.915 -9.299 -30.774 1.00 98.38 263 GLU A O 1
ATOM 2121 N N . LYS A 1 264 ? 15.025 -9.219 -32.839 1.00 98.44 264 LYS A N 1
ATOM 2122 C CA . LYS A 1 264 ? 16.082 -8.421 -33.447 1.00 98.44 264 LYS A CA 1
ATOM 2123 C C . LYS A 1 264 ? 15.742 -6.939 -33.320 1.00 98.44 264 LYS A C 1
ATOM 2125 O O . LYS A 1 264 ? 14.664 -6.533 -33.747 1.00 98.44 264 LYS A O 1
ATOM 2130 N N . VAL A 1 265 ? 16.657 -6.148 -32.770 1.00 98.44 265 VAL A N 1
ATOM 2131 C CA . VAL A 1 265 ? 16.539 -4.689 -32.644 1.00 98.44 265 VAL A CA 1
ATOM 2132 C C . VAL A 1 265 ? 17.652 -4.024 -33.436 1.00 98.44 265 VAL A C 1
ATOM 2134 O O . VAL A 1 265 ? 18.811 -4.414 -33.314 1.00 98.44 265 VAL A O 1
ATOM 2137 N N . GLU A 1 266 ? 17.302 -3.008 -34.213 1.00 98.25 266 GLU A N 1
ATOM 2138 C CA . GLU A 1 266 ? 18.228 -2.224 -35.031 1.00 98.25 266 GLU A CA 1
ATOM 2139 C C . GLU A 1 266 ? 17.774 -0.762 -35.079 1.00 98.25 266 GLU A C 1
ATOM 2141 O O . GLU A 1 266 ? 16.582 -0.478 -34.949 1.00 98.25 266 GLU A O 1
ATOM 2146 N N . VAL A 1 267 ? 18.709 0.176 -35.243 1.00 97.50 267 VAL A N 1
ATOM 2147 C CA . VAL A 1 267 ? 18.390 1.582 -35.526 1.00 97.50 267 VAL A CA 1
ATOM 2148 C C . VAL A 1 267 ? 19.108 1.994 -36.798 1.00 97.50 267 VAL A C 1
ATOM 2150 O O . VAL A 1 267 ? 20.337 2.048 -36.837 1.00 97.50 267 VAL A O 1
ATOM 2153 N N . GLU A 1 268 ? 18.328 2.315 -37.822 1.00 95.81 268 GLU A N 1
ATOM 2154 C CA . GLU A 1 268 ? 18.818 2.761 -39.123 1.00 95.81 268 GLU A CA 1
ATOM 2155 C C . GLU A 1 268 ? 17.889 3.855 -39.661 1.00 95.81 268 GLU A C 1
ATOM 2157 O O . GLU A 1 268 ? 16.700 3.887 -39.341 1.00 95.81 268 GLU A O 1
ATOM 2162 N N . ASN A 1 269 ? 18.401 4.781 -40.476 1.00 91.25 269 ASN A N 1
ATOM 2163 C CA . ASN A 1 269 ? 17.589 5.829 -41.113 1.00 91.25 269 ASN A CA 1
ATOM 2164 C C . ASN A 1 269 ? 16.720 6.607 -40.103 1.00 91.25 269 ASN A C 1
ATOM 2166 O O . ASN A 1 269 ? 15.554 6.922 -40.347 1.00 91.25 269 ASN A O 1
ATOM 2170 N N . ASN A 1 270 ? 17.311 6.890 -38.937 1.00 93.75 270 ASN A N 1
ATOM 2171 C CA . ASN A 1 270 ? 16.702 7.591 -37.810 1.00 93.75 270 ASN A CA 1
ATOM 2172 C C . ASN A 1 270 ? 15.498 6.877 -37.149 1.00 93.75 270 ASN A C 1
ATOM 2174 O O . ASN A 1 270 ? 14.809 7.490 -36.325 1.00 93.75 270 ASN A O 1
ATOM 2178 N N . GLN A 1 271 ? 15.245 5.598 -37.450 1.00 95.38 271 GLN A N 1
ATOM 2179 C CA . GLN A 1 271 ? 14.105 4.823 -36.948 1.00 95.38 271 GLN A CA 1
ATOM 2180 C C . GLN A 1 271 ? 14.542 3.499 -36.304 1.00 95.38 271 GLN A C 1
ATOM 2182 O O . GLN A 1 271 ? 15.511 2.875 -36.726 1.00 95.38 271 GLN A O 1
ATOM 2187 N N . VAL A 1 272 ? 13.818 3.079 -35.263 1.00 97.62 272 VAL A N 1
ATOM 2188 C CA . VAL A 1 272 ? 13.999 1.768 -34.627 1.00 97.62 272 VAL A CA 1
ATOM 2189 C C . VAL A 1 272 ? 13.254 0.704 -35.432 1.00 97.62 272 VAL A C 1
ATOM 2191 O O . VAL A 1 272 ? 12.091 0.902 -35.782 1.00 97.62 272 VAL A O 1
ATOM 2194 N N . TYR A 1 273 ? 13.890 -0.440 -35.658 1.00 98.25 273 TYR A N 1
ATOM 2195 C CA . TYR A 1 273 ? 13.300 -1.623 -36.275 1.00 98.25 273 TYR A CA 1
ATOM 2196 C C . TYR A 1 273 ? 13.271 -2.784 -35.285 1.00 98.25 273 TYR A C 1
ATOM 2198 O O . TYR A 1 273 ? 14.250 -3.043 -34.584 1.00 98.25 273 TYR A O 1
ATOM 2206 N N . ILE A 1 274 ? 12.149 -3.501 -35.260 1.00 98.31 274 ILE A N 1
ATOM 2207 C CA . ILE A 1 274 ? 11.959 -4.749 -34.522 1.00 98.31 274 ILE A CA 1
ATOM 2208 C C . ILE A 1 274 ? 11.673 -5.849 -35.536 1.00 98.31 274 ILE A C 1
ATOM 2210 O O . ILE A 1 274 ? 10.673 -5.778 -36.246 1.00 98.31 274 ILE A O 1
ATOM 2214 N N . ASN A 1 275 ? 12.530 -6.869 -35.603 1.00 97.75 275 ASN A N 1
ATOM 2215 C CA . ASN A 1 275 ? 12.416 -7.957 -36.581 1.00 97.75 275 ASN A CA 1
ATOM 2216 C C . ASN A 1 275 ? 12.186 -7.426 -38.011 1.00 97.75 275 ASN A C 1
ATOM 2218 O O . ASN A 1 275 ? 11.249 -7.841 -38.691 1.00 97.75 275 ASN A O 1
ATOM 2222 N N . ASP A 1 276 ? 13.011 -6.460 -38.432 1.00 96.94 276 ASP A N 1
ATOM 2223 C CA . ASP A 1 276 ? 12.951 -5.806 -39.752 1.00 96.94 276 ASP A CA 1
ATOM 2224 C C . ASP A 1 276 ? 11.704 -4.944 -40.012 1.00 96.94 276 ASP A C 1
ATOM 2226 O O . ASP A 1 276 ? 11.528 -4.430 -41.115 1.00 96.94 276 ASP A O 1
ATOM 2230 N N . GLN A 1 277 ? 10.836 -4.747 -39.017 1.00 97.56 277 GLN A N 1
ATOM 2231 C CA . GLN A 1 277 ? 9.667 -3.876 -39.127 1.00 97.56 277 GLN A CA 1
ATOM 2232 C C . GLN A 1 277 ? 9.891 -2.558 -38.378 1.00 97.56 277 GLN A C 1
ATOM 2234 O O . GLN A 1 277 ? 10.336 -2.593 -37.227 1.00 97.56 277 GLN A O 1
ATOM 2239 N N . PRO A 1 278 ? 9.575 -1.398 -38.980 1.00 96.94 278 PRO A N 1
ATOM 2240 C CA . PRO A 1 278 ? 9.721 -0.112 -38.311 1.00 96.94 278 PRO A CA 1
ATOM 2241 C C . PRO A 1 278 ? 8.781 -0.024 -37.104 1.00 96.94 278 PRO A C 1
ATOM 2243 O O . PRO A 1 278 ? 7.583 -0.293 -37.211 1.00 96.94 278 PRO A O 1
ATOM 2246 N N . LEU A 1 279 ? 9.318 0.378 -35.955 1.00 96.50 279 LEU A N 1
ATOM 2247 C CA . LEU A 1 279 ? 8.538 0.636 -34.752 1.00 96.50 279 LEU A CA 1
ATOM 2248 C C . LEU A 1 279 ? 7.883 2.023 -34.848 1.00 96.50 279 LEU A C 1
ATOM 2250 O O . LEU A 1 279 ? 8.529 3.007 -35.222 1.00 96.50 279 LEU A O 1
ATOM 2254 N N . GLU A 1 280 ? 6.596 2.101 -34.511 1.00 94.56 280 GLU A N 1
ATOM 2255 C CA . GLU A 1 280 ? 5.864 3.363 -34.383 1.00 94.56 280 GLU A CA 1
ATOM 2256 C C . GLU A 1 280 ? 6.042 3.928 -32.970 1.00 94.56 280 GLU A C 1
ATOM 2258 O O . GLU A 1 280 ? 5.740 3.268 -31.974 1.00 94.56 280 GLU A O 1
ATOM 2263 N N . GLU A 1 281 ? 6.540 5.161 -32.877 1.00 93.06 281 GLU A N 1
ATOM 2264 C CA . GLU A 1 281 ? 7.018 5.737 -31.620 1.00 93.06 281 GLU A CA 1
ATOM 2265 C C . GLU A 1 281 ? 6.399 7.112 -31.384 1.00 93.06 281 GLU A C 1
ATOM 2267 O O . GLU A 1 281 ? 7.035 8.148 -31.535 1.00 93.06 281 GLU A O 1
ATOM 2272 N N . ASN A 1 282 ? 5.134 7.133 -30.971 1.00 93.50 282 ASN A N 1
ATOM 2273 C CA . ASN A 1 282 ? 4.388 8.378 -30.741 1.00 93.50 282 ASN A CA 1
ATOM 2274 C C . ASN A 1 282 ? 4.751 9.089 -29.418 1.00 93.50 282 ASN A C 1
ATOM 2276 O O . ASN A 1 282 ? 4.066 10.024 -29.005 1.00 93.50 282 ASN A O 1
ATOM 2280 N N . TYR A 1 283 ? 5.794 8.616 -28.729 1.00 93.25 283 TYR A N 1
ATOM 2281 C CA . TYR A 1 283 ? 6.261 9.098 -27.423 1.00 93.25 283 TYR A CA 1
ATOM 2282 C C . TYR A 1 283 ? 7.617 9.820 -27.482 1.00 93.25 283 TYR A C 1
ATOM 2284 O O . TYR A 1 283 ? 8.086 10.299 -26.452 1.00 93.25 283 TYR A O 1
ATOM 2292 N N . ILE A 1 284 ? 8.248 9.917 -28.659 1.00 92.50 284 ILE A N 1
ATOM 2293 C CA . ILE A 1 284 ? 9.507 10.654 -28.847 1.00 92.50 284 ILE A CA 1
ATOM 2294 C C . ILE A 1 284 ? 9.249 12.021 -29.485 1.00 92.50 284 ILE A C 1
ATOM 2296 O O . ILE A 1 284 ? 8.360 12.168 -30.323 1.00 92.50 284 ILE A O 1
ATOM 2300 N N . THR A 1 285 ? 10.047 13.022 -29.111 1.00 87.44 285 THR A N 1
ATOM 2301 C CA . THR A 1 285 ? 9.977 14.370 -29.711 1.00 87.44 285 THR A CA 1
ATOM 2302 C C . THR A 1 285 ? 10.862 14.496 -30.951 1.00 87.44 285 THR A C 1
ATOM 2304 O O . THR A 1 285 ? 10.551 15.252 -31.867 1.00 87.44 285 THR A O 1
ATOM 2307 N N . GLU A 1 286 ? 11.965 13.749 -30.990 1.00 90.44 286 GLU A N 1
ATOM 2308 C CA . GLU A 1 286 ? 12.974 13.813 -32.044 1.00 90.44 286 GLU A CA 1
ATOM 2309 C C . GLU A 1 286 ? 13.269 12.415 -32.583 1.00 90.44 286 GLU A C 1
ATOM 2311 O O . GLU A 1 286 ? 13.238 11.429 -31.842 1.00 90.44 286 GLU A O 1
ATOM 2316 N N . LYS A 1 287 ? 13.577 12.333 -33.881 1.00 91.62 287 LYS A N 1
ATOM 2317 C CA . LYS A 1 287 ? 14.075 11.094 -34.480 1.00 91.62 287 LYS A CA 1
ATOM 2318 C C . LYS A 1 287 ? 15.498 10.804 -33.993 1.00 91.62 287 LYS A C 1
ATOM 2320 O O . LYS A 1 287 ? 16.220 11.711 -33.582 1.00 91.62 287 LYS A O 1
ATOM 2325 N N . ASN A 1 288 ? 15.894 9.536 -34.069 1.00 92.69 288 ASN A N 1
ATOM 2326 C CA . ASN A 1 288 ? 17.218 9.084 -33.643 1.00 92.69 288 ASN A CA 1
ATOM 2327 C C . ASN A 1 288 ? 18.296 9.699 -34.549 1.00 92.69 288 ASN A C 1
ATOM 2329 O O . ASN A 1 288 ? 18.219 9.519 -35.756 1.00 92.69 288 ASN A O 1
ATOM 2333 N N . ASP A 1 289 ? 19.309 10.379 -34.021 1.00 93.81 289 ASP A N 1
ATOM 2334 C CA . ASP A 1 289 ? 20.414 10.961 -34.813 1.00 93.81 289 ASP A CA 1
ATOM 2335 C C . ASP A 1 289 ? 21.616 10.012 -35.003 1.00 93.81 289 ASP A C 1
ATOM 2337 O O . ASP A 1 289 ? 22.658 10.391 -35.538 1.00 93.81 289 ASP A O 1
ATOM 2341 N N . TYR A 1 290 ? 21.447 8.757 -34.597 1.00 93.25 290 TYR A N 1
ATOM 2342 C CA . TYR A 1 290 ? 22.469 7.720 -34.567 1.00 93.25 290 TYR A CA 1
ATOM 2343 C C . TYR A 1 290 ? 21.995 6.457 -35.294 1.00 93.25 290 TYR A C 1
ATOM 2345 O O . TYR A 1 290 ? 20.795 6.204 -35.425 1.00 93.25 290 TYR A O 1
ATOM 2353 N N . ASN A 1 291 ? 22.961 5.628 -35.695 1.00 94.69 291 ASN A N 1
ATOM 2354 C CA . ASN A 1 291 ? 22.721 4.256 -36.133 1.00 94.69 291 ASN A CA 1
ATOM 2355 C C . ASN A 1 291 ? 23.186 3.282 -35.047 1.00 94.69 291 ASN A C 1
ATOM 2357 O O . ASN A 1 291 ? 24.167 3.536 -34.344 1.00 94.69 291 ASN A O 1
ATOM 2361 N N . PHE A 1 292 ? 22.495 2.156 -34.927 1.00 96.25 292 PHE A N 1
ATOM 2362 C CA . PHE A 1 292 ? 22.827 1.084 -33.997 1.00 96.25 292 PHE A CA 1
ATOM 2363 C C . PHE A 1 292 ? 22.618 -0.253 -34.701 1.00 96.25 292 PHE A C 1
ATOM 2365 O O . PHE A 1 292 ? 21.513 -0.541 -35.154 1.00 96.25 292 PHE A O 1
ATOM 2372 N N . GLY A 1 293 ? 23.687 -1.043 -34.816 1.00 95.56 293 GLY A N 1
ATOM 2373 C CA . GLY A 1 293 ? 23.658 -2.297 -35.567 1.00 95.56 293 GLY A CA 1
ATOM 2374 C C . GLY A 1 293 ? 22.706 -3.331 -34.968 1.00 95.56 293 GLY A C 1
ATOM 2375 O O . GLY A 1 293 ? 22.428 -3.314 -33.769 1.00 95.56 293 GLY A O 1
ATOM 2376 N N . ALA A 1 294 ? 22.236 -4.250 -35.811 1.00 96.94 294 ALA A N 1
ATOM 2377 C CA . ALA A 1 294 ? 21.312 -5.298 -35.405 1.00 96.94 294 ALA A CA 1
ATOM 2378 C C . ALA A 1 294 ? 21.848 -6.160 -34.246 1.00 96.94 294 ALA A C 1
ATOM 2380 O O . ALA A 1 294 ? 22.913 -6.777 -34.334 1.00 96.94 294 ALA A O 1
ATOM 2381 N N . VAL A 1 295 ? 21.056 -6.270 -33.181 1.00 98.12 295 VAL A N 1
ATOM 2382 C CA . VAL A 1 295 ? 21.300 -7.168 -32.044 1.00 98.12 295 VAL A CA 1
ATOM 2383 C C . VAL A 1 295 ? 20.082 -8.047 -31.797 1.00 98.12 295 VAL A C 1
ATOM 2385 O O . VAL A 1 295 ? 18.953 -7.620 -32.010 1.00 98.12 295 VAL A O 1
ATOM 2388 N N . THR A 1 296 ? 20.292 -9.275 -31.323 1.00 98.50 296 THR A N 1
ATOM 2389 C CA . THR A 1 296 ? 19.195 -10.155 -30.883 1.00 98.50 296 THR A CA 1
ATOM 2390 C C . THR A 1 296 ? 19.100 -10.140 -29.365 1.00 98.50 296 THR A C 1
ATOM 2392 O O . THR A 1 296 ? 20.091 -10.391 -28.677 1.00 98.50 296 THR A O 1
ATOM 2395 N N . VAL A 1 297 ? 17.914 -9.845 -28.839 1.00 98.50 297 VAL A N 1
ATOM 2396 C CA . VAL A 1 297 ? 17.651 -9.805 -27.400 1.00 98.50 297 VAL A CA 1
ATOM 2397 C C . VAL A 1 297 ? 17.635 -11.235 -26.833 1.00 98.50 297 VAL A C 1
ATOM 2399 O O . VAL A 1 297 ? 16.929 -12.086 -27.370 1.00 98.50 297 VAL A O 1
ATOM 2402 N N . PRO A 1 298 ? 18.367 -11.538 -25.746 1.00 98.12 298 PRO A N 1
ATOM 2403 C CA . PRO A 1 298 ? 18.334 -12.859 -25.110 1.00 98.12 298 PRO A CA 1
ATOM 2404 C C . PRO A 1 298 ? 16.951 -13.254 -24.558 1.00 98.12 298 PRO A C 1
ATOM 2406 O O . PRO A 1 298 ? 16.124 -12.396 -24.261 1.00 98.12 298 PRO A O 1
ATOM 2409 N N . SER A 1 299 ? 16.727 -14.556 -24.346 1.00 95.12 299 SER A N 1
ATOM 2410 C CA . SER A 1 299 ? 15.425 -15.163 -23.996 1.00 95.12 299 SER A CA 1
ATOM 2411 C C . SER A 1 299 ? 14.788 -14.692 -22.676 1.00 95.12 299 SER A C 1
ATOM 2413 O O . SER A 1 299 ? 13.589 -14.869 -22.500 1.00 95.12 299 SER A O 1
ATOM 2415 N N . ASP A 1 300 ? 15.561 -14.069 -21.783 1.00 95.25 300 ASP A N 1
ATOM 2416 C CA . ASP A 1 300 ? 15.109 -13.540 -20.483 1.00 95.25 300 ASP A CA 1
ATOM 2417 C C . ASP A 1 300 ? 15.563 -12.093 -20.254 1.00 95.25 300 ASP A C 1
ATOM 2419 O O . ASP A 1 300 ? 15.757 -11.642 -19.122 1.00 95.25 300 ASP A O 1
ATOM 2423 N N . SER A 1 301 ? 15.746 -11.346 -21.339 1.00 98.00 301 SER A N 1
ATOM 2424 C CA . SER A 1 301 ? 16.233 -9.975 -21.287 1.00 98.00 301 SER A CA 1
ATOM 2425 C C . SER A 1 301 ? 15.392 -9.044 -22.149 1.00 98.00 301 SER A C 1
ATOM 2427 O O . SER A 1 301 ? 14.621 -9.473 -23.001 1.00 98.00 301 SER A O 1
ATOM 2429 N N . TYR A 1 302 ? 15.565 -7.749 -21.922 1.00 98.62 302 TYR A N 1
ATOM 2430 C CA . TYR A 1 302 ? 14.880 -6.687 -22.643 1.00 98.62 302 TYR A CA 1
ATOM 2431 C C . TYR A 1 302 ? 15.897 -5.682 -23.167 1.00 98.62 302 TYR A C 1
ATOM 2433 O O . TYR A 1 302 ? 16.898 -5.388 -22.507 1.00 98.62 302 TYR A O 1
ATOM 2441 N N . PHE A 1 303 ? 15.631 -5.137 -24.349 1.00 98.62 303 PHE A N 1
ATOM 2442 C CA . PHE A 1 303 ? 16.353 -3.978 -24.864 1.00 98.62 303 PHE A CA 1
ATOM 2443 C C . PHE A 1 303 ? 15.547 -2.725 -24.542 1.00 98.62 303 PHE A C 1
ATOM 2445 O O . PHE A 1 303 ? 14.363 -2.655 -24.882 1.00 98.62 303 PHE A O 1
ATOM 2452 N N . VAL A 1 304 ? 16.159 -1.751 -23.870 1.00 98.69 304 VAL A N 1
ATOM 2453 C CA . VAL A 1 304 ? 15.457 -0.564 -23.374 1.00 98.69 304 VAL A CA 1
ATOM 2454 C C . VAL A 1 304 ? 16.100 0.718 -23.886 1.00 98.69 304 VAL A C 1
ATOM 2456 O O . VAL A 1 304 ? 17.323 0.814 -23.960 1.00 98.69 304 VAL A O 1
ATOM 2459 N N . LEU A 1 305 ? 15.280 1.720 -24.199 1.00 98.38 305 LEU A N 1
ATOM 2460 C CA . LEU A 1 305 ? 15.731 3.054 -24.605 1.00 98.38 305 LEU A CA 1
ATOM 2461 C C . LEU A 1 305 ? 15.095 4.130 -23.726 1.00 98.38 305 LEU A C 1
ATOM 2463 O O . LEU A 1 305 ? 14.039 3.926 -23.123 1.00 98.38 305 LEU A O 1
ATOM 2467 N N . GLY A 1 306 ? 15.754 5.283 -23.645 1.00 97.88 306 GLY A N 1
ATOM 2468 C CA . GLY A 1 306 ? 15.117 6.495 -23.141 1.00 97.88 306 GLY A CA 1
ATOM 2469 C C . GLY A 1 306 ? 14.195 7.105 -24.193 1.00 97.88 306 GLY A C 1
ATOM 2470 O O . GLY A 1 306 ? 14.449 6.984 -25.393 1.00 97.88 306 GLY A O 1
ATOM 2471 N N . ASP A 1 307 ? 13.134 7.776 -23.751 1.00 97.62 307 ASP A N 1
ATOM 2472 C CA . ASP A 1 307 ? 12.253 8.523 -24.660 1.00 97.62 307 ASP A CA 1
ATOM 2473 C C . ASP A 1 307 ? 12.984 9.750 -25.247 1.00 97.62 307 ASP A C 1
ATOM 2475 O O . ASP A 1 307 ? 12.764 10.109 -26.404 1.00 97.62 307 ASP A O 1
ATOM 2479 N N . ASN A 1 308 ? 13.953 10.310 -24.509 1.00 96.75 308 ASN A N 1
ATOM 2480 C CA . ASN A 1 308 ? 14.863 11.341 -25.003 1.00 96.75 308 ASN A CA 1
ATOM 2481 C C . ASN A 1 308 ? 16.041 10.690 -25.748 1.00 96.75 308 ASN A C 1
ATOM 2483 O O . ASN A 1 308 ? 17.138 10.527 -25.207 1.00 96.75 308 ASN A O 1
ATOM 2487 N N . ARG A 1 309 ? 15.784 10.251 -26.985 1.00 95.56 309 ARG A N 1
ATOM 2488 C CA . ARG A 1 309 ? 16.665 9.357 -27.759 1.00 95.56 309 ARG A CA 1
ATOM 2489 C C . ARG A 1 309 ? 18.098 9.815 -27.896 1.00 95.56 309 ARG A C 1
ATOM 2491 O O . ARG A 1 309 ? 19.020 9.027 -27.672 1.00 95.56 309 ARG A O 1
ATOM 2498 N N . ASN A 1 310 ? 18.275 11.080 -28.233 1.00 95.44 310 ASN A N 1
ATOM 2499 C CA . ASN A 1 310 ? 19.587 11.638 -28.522 1.00 95.44 310 ASN A CA 1
ATOM 2500 C C . ASN A 1 310 ? 20.338 11.997 -27.218 1.00 95.44 310 ASN A C 1
ATOM 2502 O O . ASN A 1 310 ? 21.541 12.222 -27.241 1.00 95.44 310 ASN A O 1
ATOM 2506 N N . ASN A 1 311 ? 19.662 11.962 -26.054 1.00 95.69 311 ASN A N 1
ATOM 2507 C CA . ASN A 1 311 ? 20.216 12.330 -24.742 1.00 95.69 311 ASN A CA 1
ATOM 2508 C C . ASN A 1 311 ? 19.932 11.276 -23.651 1.00 95.69 311 ASN A C 1
ATOM 2510 O O . ASN A 1 311 ? 19.563 11.604 -22.519 1.00 95.69 311 ASN A O 1
ATOM 2514 N N . SER A 1 312 ? 20.083 9.991 -23.974 1.00 96.25 312 SER A N 1
ATOM 2515 C CA . SER A 1 312 ? 19.819 8.892 -23.038 1.00 96.25 312 SER A CA 1
ATOM 2516 C C . SER A 1 312 ? 20.963 7.880 -22.999 1.00 96.25 312 SER A C 1
ATOM 2518 O O . SER A 1 312 ? 21.370 7.355 -24.028 1.00 96.25 312 SER A O 1
ATOM 2520 N N . TYR A 1 313 ? 21.437 7.557 -21.791 1.00 95.62 313 TYR A N 1
ATOM 2521 C CA . TYR A 1 313 ? 22.344 6.433 -21.544 1.00 95.62 313 TYR A CA 1
ATOM 2522 C C . TYR A 1 313 ? 21.526 5.163 -21.261 1.00 95.62 313 TYR A C 1
ATOM 2524 O O . TYR A 1 313 ? 20.934 5.006 -20.188 1.00 95.62 313 TYR A O 1
ATOM 2532 N N . ASP A 1 314 ? 21.425 4.278 -22.250 1.00 97.50 314 ASP A N 1
ATOM 2533 C CA . ASP A 1 314 ? 20.523 3.118 -22.271 1.00 97.50 314 ASP A CA 1
ATOM 2534 C C . ASP A 1 314 ? 21.155 1.888 -22.960 1.00 97.50 314 ASP A C 1
ATOM 2536 O O . ASP A 1 314 ? 22.381 1.817 -23.081 1.00 97.50 314 ASP A O 1
ATOM 2540 N N . SER A 1 315 ? 20.354 0.894 -23.370 1.00 98.06 315 SER A N 1
ATOM 2541 C CA . SER A 1 315 ? 20.855 -0.403 -23.847 1.00 98.06 315 SER A CA 1
ATOM 2542 C C . SER A 1 315 ? 21.828 -0.327 -25.023 1.00 98.06 315 SER A C 1
ATOM 2544 O O . SER A 1 315 ? 22.582 -1.276 -25.239 1.00 98.06 315 SER A O 1
ATOM 2546 N N . ARG A 1 316 ? 21.869 0.798 -25.747 1.00 97.12 316 ARG A N 1
ATOM 2547 C CA . ARG A 1 316 ? 22.873 1.058 -26.790 1.00 97.12 316 ARG A CA 1
ATOM 2548 C C . ARG A 1 316 ? 24.308 1.035 -26.262 1.00 97.12 316 ARG A C 1
ATOM 2550 O O . ARG A 1 316 ? 25.217 0.694 -27.010 1.00 97.12 316 ARG A O 1
ATOM 2557 N N . TYR A 1 317 ? 24.505 1.392 -24.994 1.00 95.50 317 TYR A N 1
ATOM 2558 C CA . TYR A 1 317 ? 25.826 1.525 -24.382 1.00 95.50 317 TYR A CA 1
ATOM 2559 C C . TYR A 1 317 ? 26.179 0.331 -23.495 1.00 95.50 317 TYR A C 1
ATOM 2561 O O . TYR A 1 317 ? 27.282 -0.196 -23.584 1.00 95.50 317 TYR A O 1
ATOM 2569 N N . TRP A 1 318 ? 25.236 -0.126 -22.666 1.00 95.56 318 TRP A N 1
ATOM 2570 C CA . TRP A 1 318 ? 25.501 -1.142 -21.635 1.00 95.56 318 TRP A CA 1
ATOM 2571 C C . TRP A 1 318 ? 24.814 -2.496 -21.883 1.00 95.56 318 TRP A C 1
ATOM 2573 O O . TRP A 1 318 ? 25.006 -3.442 -21.108 1.00 95.56 318 TRP A O 1
ATOM 2583 N N . GLY A 1 319 ? 24.053 -2.630 -22.974 1.00 96.75 319 GLY A N 1
ATOM 2584 C CA . GLY A 1 319 ? 23.422 -3.882 -23.396 1.00 96.75 319 GLY A CA 1
ATOM 2585 C C . GLY A 1 319 ? 22.048 -4.137 -22.773 1.00 96.75 319 GLY A C 1
ATOM 2586 O O . GLY A 1 319 ? 21.277 -3.220 -22.508 1.00 96.75 319 GLY A O 1
ATOM 2587 N N . PHE A 1 320 ? 21.689 -5.405 -22.590 1.00 98.12 320 PHE A N 1
ATOM 2588 C CA . PHE A 1 320 ? 20.322 -5.802 -22.235 1.00 98.12 320 PHE A CA 1
ATOM 2589 C C . PHE A 1 320 ? 20.041 -5.747 -20.727 1.00 98.12 320 PHE A C 1
ATOM 2591 O O . PHE A 1 320 ? 20.949 -5.871 -19.906 1.00 98.12 320 PHE A O 1
ATOM 2598 N N . VAL A 1 321 ? 18.762 -5.624 -20.366 1.00 98.31 321 VAL A N 1
ATOM 2599 C CA . VAL A 1 321 ? 18.263 -5.725 -18.986 1.00 98.31 321 VAL A CA 1
ATOM 2600 C C . VAL A 1 321 ? 17.702 -7.125 -18.754 1.00 98.31 321 VAL A C 1
ATOM 2602 O O . VAL A 1 321 ? 16.660 -7.440 -19.330 1.00 98.31 321 VAL A O 1
ATOM 2605 N N . PRO A 1 322 ? 18.327 -7.969 -17.918 1.00 97.69 322 PRO A N 1
ATOM 2606 C CA . PRO A 1 322 ? 17.731 -9.240 -17.522 1.00 97.69 322 PRO A CA 1
ATOM 2607 C C . PRO A 1 322 ? 16.414 -9.024 -16.767 1.00 97.69 322 PRO A C 1
ATOM 2609 O O . PRO A 1 322 ? 16.299 -8.096 -15.965 1.00 97.69 322 PRO A O 1
ATOM 2612 N N . LYS A 1 323 ? 15.430 -9.908 -16.958 1.00 95.56 323 LYS A N 1
ATOM 2613 C CA . LYS A 1 323 ? 14.107 -9.826 -16.311 1.00 95.56 323 LYS A CA 1
ATOM 2614 C C . LYS A 1 323 ? 14.208 -9.688 -14.790 1.00 95.56 323 LYS A C 1
ATOM 2616 O O . LYS A 1 323 ? 13.461 -8.925 -14.190 1.00 95.56 323 LYS A O 1
ATOM 2621 N N . GLN A 1 324 ? 15.158 -10.390 -14.178 1.00 94.44 324 GLN A N 1
ATOM 2622 C CA . GLN A 1 324 ? 15.397 -10.376 -12.732 1.00 94.44 324 GLN A CA 1
ATOM 2623 C C . GLN A 1 324 ? 15.882 -9.026 -12.181 1.00 94.44 324 GLN A C 1
ATOM 2625 O O . GLN A 1 324 ? 15.730 -8.776 -10.993 1.00 94.44 324 GLN A O 1
ATOM 2630 N N . ASN A 1 325 ? 16.451 -8.157 -13.023 1.00 96.06 325 ASN A N 1
ATOM 2631 C CA . ASN A 1 325 ? 16.850 -6.809 -12.621 1.00 96.06 325 ASN A CA 1
ATOM 2632 C C . ASN A 1 325 ? 15.655 -5.845 -12.585 1.00 96.06 325 ASN A C 1
ATOM 2634 O O . ASN A 1 325 ? 15.772 -4.756 -12.029 1.00 96.06 325 ASN A O 1
ATOM 2638 N N . ILE A 1 326 ? 14.515 -6.204 -13.183 1.00 95.88 326 ILE A N 1
ATOM 2639 C CA . ILE A 1 326 ? 13.342 -5.334 -13.261 1.00 95.88 326 ILE A CA 1
ATOM 2640 C C . ILE A 1 326 ? 12.643 -5.284 -11.901 1.00 95.88 326 ILE A C 1
ATOM 2642 O O . ILE A 1 326 ? 12.141 -6.288 -11.405 1.00 95.88 326 ILE A O 1
ATOM 2646 N N . ILE A 1 327 ? 12.553 -4.082 -11.332 1.00 92.69 327 ILE A N 1
ATOM 2647 C CA . ILE A 1 327 ? 11.872 -3.816 -10.060 1.00 92.69 327 ILE A CA 1
ATOM 2648 C C . ILE A 1 327 ? 10.357 -3.724 -10.274 1.00 92.69 327 ILE A C 1
ATOM 2650 O O . ILE A 1 327 ? 9.580 -4.221 -9.460 1.00 92.69 327 ILE A O 1
ATOM 2654 N N . GLY A 1 328 ? 9.918 -3.063 -11.349 1.00 92.81 328 GLY A N 1
ATOM 2655 C CA . GLY A 1 328 ? 8.497 -2.905 -11.647 1.00 92.81 328 GLY A CA 1
ATOM 2656 C C . GLY A 1 328 ? 8.196 -1.902 -12.756 1.00 92.81 328 GLY A C 1
ATOM 2657 O O . GLY A 1 328 ? 9.095 -1.301 -13.346 1.00 92.81 328 GLY A O 1
ATOM 2658 N N . LYS A 1 329 ? 6.905 -1.707 -13.031 1.00 94.25 329 LYS A N 1
ATOM 2659 C CA . LYS A 1 329 ? 6.396 -0.790 -14.060 1.00 94.25 329 LYS A CA 1
ATOM 2660 C C . LYS A 1 329 ? 6.085 0.580 -13.473 1.00 94.25 329 LYS A C 1
ATOM 2662 O O . LYS A 1 329 ? 5.307 0.679 -12.524 1.00 94.25 329 LYS A O 1
ATOM 2667 N N . ALA A 1 330 ? 6.612 1.649 -14.055 1.00 94.56 330 ALA A N 1
ATOM 2668 C CA . ALA A 1 330 ? 6.161 3.002 -13.759 1.00 94.56 330 ALA A CA 1
ATOM 2669 C C . ALA A 1 330 ? 4.745 3.200 -14.327 1.00 94.56 330 ALA A C 1
ATOM 2671 O O . ALA A 1 330 ? 4.529 3.096 -15.531 1.00 94.56 330 ALA A O 1
ATOM 2672 N N . THR A 1 331 ? 3.762 3.467 -13.462 1.00 91.31 331 THR A N 1
ATOM 2673 C CA . THR A 1 331 ? 2.338 3.500 -13.865 1.00 91.31 331 THR A CA 1
ATOM 2674 C C . THR A 1 331 ? 1.703 4.883 -13.787 1.00 91.31 331 THR A C 1
ATOM 2676 O O . THR A 1 331 ? 0.811 5.206 -14.577 1.00 91.31 331 THR A O 1
ATOM 2679 N N . LYS A 1 332 ? 2.120 5.710 -12.824 1.00 91.50 332 LYS A N 1
ATOM 2680 C CA . LYS A 1 332 ? 1.452 6.979 -12.531 1.00 91.50 332 LYS A CA 1
ATOM 2681 C C . LYS A 1 332 ? 2.432 8.030 -12.022 1.00 91.50 332 LYS A C 1
ATOM 2683 O O . LYS A 1 332 ? 3.215 7.731 -11.128 1.00 91.50 332 LYS A O 1
ATOM 2688 N N . ILE A 1 333 ? 2.305 9.263 -12.505 1.00 91.38 333 ILE A N 1
ATOM 2689 C CA . ILE A 1 333 ? 2.876 10.458 -11.870 1.00 91.38 333 ILE A CA 1
ATOM 2690 C C . ILE A 1 333 ? 1.898 10.910 -10.780 1.00 91.38 333 ILE A C 1
ATOM 2692 O O . ILE A 1 333 ? 0.704 11.082 -11.042 1.00 91.38 333 ILE A O 1
ATOM 2696 N N . TYR A 1 334 ? 2.364 11.071 -9.544 1.00 87.62 334 TYR A N 1
ATOM 2697 C CA . TYR A 1 334 ? 1.533 11.582 -8.445 1.00 87.62 334 TYR A CA 1
ATOM 2698 C C . TYR A 1 334 ? 1.911 13.001 -8.009 1.00 87.62 334 TYR A C 1
ATOM 2700 O O . TYR A 1 334 ? 1.106 13.652 -7.347 1.00 87.62 334 TYR A O 1
ATOM 2708 N N . TYR A 1 335 ? 3.106 13.472 -8.371 1.00 88.50 335 TYR A N 1
ATOM 2709 C CA . TYR A 1 335 ? 3.580 14.829 -8.109 1.00 88.50 335 TYR A CA 1
ATOM 2710 C C . TYR A 1 335 ? 4.557 15.259 -9.222 1.00 88.50 335 TYR A C 1
ATOM 2712 O O . TYR A 1 335 ? 5.346 14.408 -9.639 1.00 88.50 335 TYR A O 1
ATOM 2720 N N . PRO A 1 336 ? 4.554 16.527 -9.676 1.00 91.19 336 PRO A N 1
ATOM 2721 C CA . PRO A 1 336 ? 3.671 17.623 -9.254 1.00 91.19 336 PRO A CA 1
ATOM 2722 C C . PRO A 1 336 ? 2.202 17.373 -9.642 1.00 91.19 336 PRO A C 1
ATOM 2724 O O . PRO A 1 336 ? 1.913 16.555 -10.519 1.00 91.19 336 PRO A O 1
ATOM 2727 N N . PHE A 1 337 ? 1.251 17.987 -8.928 1.00 85.31 337 PHE A N 1
ATOM 2728 C CA . PHE A 1 337 ? -0.172 17.634 -9.059 1.00 85.31 337 PHE A CA 1
ATOM 2729 C C . PHE A 1 337 ? -0.746 17.986 -10.438 1.00 85.31 337 PHE A C 1
ATOM 2731 O O . PHE A 1 337 ? -1.602 17.257 -10.940 1.00 85.31 337 PHE A O 1
ATOM 2738 N N . GLU A 1 338 ? -0.218 19.026 -11.082 1.00 91.31 338 GLU A N 1
ATOM 2739 C CA . GLU A 1 338 ? -0.583 19.483 -12.428 1.00 91.31 338 GLU A CA 1
ATOM 2740 C C . GLU A 1 338 ? -0.257 18.443 -13.505 1.00 91.31 338 GLU A C 1
ATOM 2742 O O . GLU A 1 338 ? -0.932 18.372 -14.529 1.00 91.31 338 GLU A O 1
ATOM 2747 N N . ARG A 1 339 ? 0.763 17.613 -13.263 1.00 89.38 339 ARG A N 1
ATOM 2748 C CA . ARG A 1 339 ? 1.179 16.520 -14.153 1.00 89.38 339 ARG A CA 1
ATOM 2749 C C . ARG A 1 339 ? 0.757 15.151 -13.632 1.00 89.38 339 ARG A C 1
ATOM 2751 O O . ARG A 1 339 ? 1.151 14.126 -14.186 1.00 89.38 339 ARG A O 1
ATOM 2758 N N . SER A 1 340 ? -0.055 15.113 -12.574 1.00 88.56 340 SER A N 1
ATOM 2759 C CA . SER A 1 340 ? -0.502 13.851 -12.006 1.00 88.56 340 SER A CA 1
ATOM 2760 C C . SER A 1 340 ? -1.438 13.118 -12.969 1.00 88.56 340 SER A C 1
ATOM 2762 O O . SER A 1 340 ? -2.406 13.667 -13.490 1.00 88.56 340 SER A O 1
ATOM 2764 N N . GLY A 1 341 ? -1.152 11.846 -13.227 1.00 86.75 341 GLY A N 1
ATOM 2765 C CA . GLY A 1 341 ? -1.833 11.114 -14.288 1.00 86.75 341 GLY A CA 1
ATOM 2766 C C . GLY A 1 341 ? -1.179 9.778 -14.592 1.00 86.75 341 GLY A C 1
ATOM 2767 O O . GLY A 1 341 ? -0.091 9.477 -14.098 1.00 86.75 341 GLY A O 1
ATOM 2768 N N . LYS A 1 342 ? -1.877 8.948 -15.372 1.00 89.06 342 LYS A N 1
ATOM 2769 C CA . LYS A 1 342 ? -1.300 7.703 -15.890 1.00 89.06 342 LYS A CA 1
ATOM 2770 C C . LYS A 1 342 ? -0.175 8.039 -16.866 1.00 89.06 342 LYS A C 1
ATOM 2772 O O . LYS A 1 342 ? -0.329 8.941 -17.686 1.00 89.06 342 LYS A O 1
ATOM 2777 N N . ILE A 1 343 ? 0.915 7.292 -16.769 1.00 88.56 343 ILE A N 1
ATOM 2778 C CA . ILE A 1 343 ? 2.018 7.350 -17.728 1.00 88.56 343 ILE A CA 1
ATOM 2779 C C . ILE A 1 343 ? 1.566 6.596 -18.986 1.00 88.56 343 ILE A C 1
ATOM 2781 O O . ILE A 1 343 ? 0.942 5.537 -18.860 1.00 88.56 343 ILE A O 1
ATOM 2785 N N . LYS A 1 344 ? 1.802 7.179 -20.164 1.00 73.12 344 LYS A N 1
ATOM 2786 C CA . LYS A 1 344 ? 1.437 6.599 -21.462 1.00 73.12 344 LYS A CA 1
ATOM 2787 C C . LYS A 1 344 ? 2.619 5.902 -22.130 1.00 73.12 344 LYS A C 1
ATOM 2789 O O . LYS A 1 344 ? 3.773 6.384 -22.017 1.00 73.12 344 LYS A O 1
#

pLDDT: mean 85.05, std 12.94, range [40.53, 98.69]